Protein AF-A0A8D8LHG4-F1 (afdb_monomer_lite)

Sequence (244 aa):
MQIIYFKYLKNIRTFQVINVITFFLLFWLIYIVIIFNQTVRAFFHKTNENGAEQVIINEIEKEISTSLNQDLRTSTKDFANKHQLILNHIEEFWFYIQSEQNKLKADKSGNNALEQTDEYNKADTLNKVLDMTSQFKRSLMTNMAELRTLEGGQNIVANQNAHLKDLIRARLQYIQNPADCATARKVSCMIDWPCGFGCQLHHVTYCLIIAYATNRTLVLDSSNWNYNSGGWEDLFEPLSRTCR

Radius of gyration: 28.69 Å; chains: 1; bounding box: 66×87×64 Å

pLDDT: mean 80.7, std 15.68, range [45.44, 98.0]

Organism: NCBI:txid428564

InterPro domains:
  IPR027350 Glycosyltransferase family 23 (GT23) domain [PS51659] (183-244)
  IPR045573 Alpha-(1,6)-fucosyltransferase, N- and catalytic domain [PF19745] (58-244)

Structure (mmCIF, N/CA/C/O backbone):
data_AF-A0A8D8LHG4-F1
#
_entry.id   AF-A0A8D8LHG4-F1
#
loop_
_atom_site.group_PDB
_atom_site.id
_atom_site.type_symbol
_atom_site.label_atom_id
_atom_site.label_alt_id
_atom_site.label_comp_id
_atom_site.label_asym_id
_atom_site.label_entity_id
_atom_site.label_seq_id
_atom_site.pdbx_PDB_ins_code
_atom_site.Cartn_x
_atom_site.Cartn_y
_atom_site.Cartn_z
_atom_site.occupancy
_atom_site.B_iso_or_equiv
_atom_site.auth_seq_id
_atom_site.auth_comp_id
_atom_site.auth_asym_id
_atom_site.auth_atom_id
_atom_site.pdbx_PDB_model_num
ATOM 1 N N . MET A 1 1 ? 0.533 64.656 16.079 1.00 49.66 1 MET A N 1
ATOM 2 C CA . MET A 1 1 ? -0.706 63.847 15.975 1.00 49.66 1 MET A CA 1
ATOM 3 C C . MET A 1 1 ? -0.921 63.184 14.595 1.00 49.66 1 MET A C 1
ATOM 5 O O . MET A 1 1 ? -1.819 62.369 14.481 1.00 49.66 1 MET A O 1
ATOM 9 N N . GLN A 1 2 ? -0.101 63.439 13.557 1.00 48.62 2 GLN A N 1
ATOM 10 C CA . GLN A 1 2 ? -0.277 62.830 12.215 1.00 48.62 2 GLN A CA 1
ATOM 11 C C . GLN A 1 2 ? 0.451 61.482 11.993 1.00 48.62 2 GLN A C 1
ATOM 13 O O . GLN A 1 2 ? 0.031 60.684 11.160 1.00 48.62 2 GLN A O 1
ATOM 18 N N . ILE A 1 3 ? 1.503 61.173 12.761 1.00 52.00 3 ILE A N 1
ATOM 19 C CA . ILE A 1 3 ? 2.344 59.974 12.540 1.00 52.00 3 ILE A CA 1
ATOM 20 C C . ILE A 1 3 ? 1.647 58.671 12.991 1.00 52.00 3 ILE A C 1
ATOM 22 O O . ILE A 1 3 ? 1.844 57.613 12.394 1.00 52.00 3 ILE A O 1
ATOM 26 N N . ILE A 1 4 ? 0.775 58.741 14.002 1.00 53.62 4 ILE A N 1
ATOM 27 C CA . ILE A 1 4 ? 0.045 57.572 14.528 1.00 53.62 4 ILE A CA 1
ATOM 28 C C . ILE A 1 4 ? -1.034 57.106 13.533 1.00 53.62 4 ILE A C 1
ATOM 30 O O . ILE A 1 4 ? -1.211 55.905 13.329 1.00 53.62 4 ILE A O 1
ATOM 34 N N . TYR A 1 5 ? -1.683 58.042 12.833 1.00 49.09 5 TYR A N 1
ATOM 35 C CA . TYR A 1 5 ? -2.738 57.747 11.858 1.00 49.09 5 TYR A CA 1
ATOM 36 C C . TYR A 1 5 ? -2.207 56.990 10.627 1.00 49.09 5 TYR A C 1
ATOM 38 O O . TYR A 1 5 ? -2.834 56.047 10.145 1.00 49.09 5 TYR A O 1
ATOM 46 N N . PHE A 1 6 ? -1.001 57.335 10.159 1.00 49.62 6 PHE A N 1
ATOM 47 C CA . PHE A 1 6 ? -0.380 56.696 8.992 1.00 49.62 6 PHE A CA 1
ATOM 48 C C . PHE A 1 6 ? 0.033 55.238 9.256 1.00 49.62 6 PHE A C 1
ATOM 50 O O . PHE A 1 6 ? -0.084 54.382 8.377 1.00 49.62 6 PHE A O 1
ATOM 57 N N . LYS A 1 7 ? 0.471 54.927 10.485 1.00 50.88 7 LYS A N 1
ATOM 58 C CA . LYS A 1 7 ? 0.833 53.560 10.898 1.00 50.88 7 LYS A CA 1
ATOM 59 C C . LYS A 1 7 ? -0.407 52.666 11.043 1.00 50.88 7 LYS A C 1
ATOM 61 O O . LYS A 1 7 ? -0.353 51.495 10.679 1.00 50.88 7 LYS A O 1
ATOM 66 N N . TYR A 1 8 ? -1.528 53.235 11.493 1.00 48.22 8 TYR A N 1
ATOM 67 C CA . TYR A 1 8 ? -2.807 52.533 11.638 1.00 48.22 8 TYR A CA 1
ATOM 68 C C . TYR A 1 8 ? -3.453 52.211 10.275 1.00 48.22 8 TYR A C 1
ATOM 70 O O . TYR A 1 8 ? -3.851 51.075 10.027 1.00 48.22 8 TYR A O 1
ATOM 78 N N . LEU A 1 9 ? -3.451 53.166 9.335 1.00 51.84 9 LEU A N 1
ATOM 79 C CA . LEU A 1 9 ? -3.984 52.975 7.976 1.00 51.84 9 LEU A CA 1
ATOM 80 C C . LEU A 1 9 ? -3.192 51.949 7.147 1.00 51.84 9 LEU A C 1
ATOM 82 O O . LEU A 1 9 ? -3.784 51.181 6.385 1.00 51.84 9 LEU A O 1
ATOM 86 N N . LYS A 1 10 ? -1.861 51.893 7.306 1.00 53.19 10 LYS A N 1
ATOM 87 C CA . LYS A 1 10 ? -1.017 50.895 6.623 1.00 53.19 10 LYS A CA 1
ATOM 88 C C . LYS A 1 10 ? -1.316 49.474 7.116 1.00 53.19 10 LYS A C 1
ATOM 90 O O . LYS A 1 10 ? -1.359 48.562 6.299 1.00 53.19 10 LYS A O 1
ATOM 95 N N . ASN A 1 11 ? -1.600 49.323 8.413 1.00 50.84 11 ASN A N 1
ATOM 96 C CA . ASN A 1 11 ? -1.920 48.042 9.045 1.00 50.84 11 ASN A CA 1
ATOM 97 C C . ASN A 1 11 ? -3.309 47.510 8.636 1.00 50.84 11 ASN A C 1
ATOM 99 O O . ASN A 1 11 ? -3.478 46.311 8.423 1.00 50.84 11 ASN A O 1
ATOM 103 N N . ILE A 1 12 ? -4.285 48.407 8.446 1.00 56.38 12 ILE A N 1
ATOM 104 C CA . ILE A 1 12 ? -5.630 48.069 7.945 1.00 56.38 12 ILE A CA 1
ATOM 105 C C . ILE A 1 12 ? -5.571 47.578 6.490 1.00 56.38 12 ILE A C 1
ATOM 107 O O . ILE A 1 12 ? -6.202 46.575 6.155 1.00 56.38 12 ILE A O 1
ATOM 111 N N . ARG A 1 13 ? -4.766 48.221 5.629 1.00 56.16 13 ARG A N 1
ATOM 112 C CA . ARG A 1 13 ? -4.573 47.776 4.236 1.00 56.16 13 ARG A CA 1
ATOM 113 C C . ARG A 1 13 ? -3.890 46.410 4.141 1.00 56.16 13 ARG A C 1
ATOM 115 O O . ARG A 1 13 ? -4.333 45.582 3.353 1.00 56.16 13 ARG A O 1
ATOM 122 N N . THR A 1 14 ? -2.860 46.136 4.943 1.00 59.41 14 THR A N 1
ATOM 123 C CA . THR A 1 14 ? -2.226 44.803 4.971 1.00 59.41 14 THR A CA 1
ATOM 124 C C . THR A 1 14 ? -3.161 43.724 5.512 1.00 59.41 14 THR A C 1
ATOM 126 O O . THR A 1 14 ? -3.194 42.631 4.958 1.00 59.41 14 THR A O 1
ATOM 129 N N . PHE A 1 15 ? -3.975 44.029 6.528 1.00 57.56 15 PHE A N 1
ATOM 130 C CA . PHE A 1 15 ? -4.953 43.082 7.074 1.00 57.56 15 PHE A CA 1
ATOM 131 C C . PHE A 1 15 ? -6.063 42.734 6.067 1.00 57.56 15 PHE A C 1
ATOM 133 O O . PHE A 1 15 ? -6.434 41.570 5.930 1.00 57.56 15 PHE A O 1
ATOM 140 N N . GLN A 1 16 ? -6.554 43.715 5.302 1.00 61.22 16 GLN A N 1
ATOM 141 C CA . GLN A 1 16 ? -7.532 43.464 4.237 1.00 61.22 16 GLN A CA 1
ATOM 142 C C . GLN A 1 16 ? -6.948 42.638 3.083 1.00 61.22 16 GLN A C 1
ATOM 144 O O . GLN A 1 16 ? -7.608 41.720 2.609 1.00 61.22 16 GLN A O 1
ATOM 149 N N . VAL A 1 17 ? -5.705 42.900 2.666 1.00 67.25 17 VAL A N 1
ATOM 150 C CA . VAL A 1 17 ? -5.054 42.136 1.586 1.00 67.25 17 VAL A CA 1
ATOM 151 C C . VAL A 1 17 ? -4.787 40.684 1.997 1.00 67.25 17 VAL A C 1
ATOM 153 O O . VAL A 1 17 ? -5.047 39.778 1.208 1.00 67.25 17 VAL A O 1
ATOM 156 N N . ILE A 1 18 ? -4.342 40.438 3.235 1.00 68.56 18 ILE A N 1
ATOM 157 C CA . ILE A 1 18 ? -4.121 39.074 3.745 1.00 68.56 18 ILE A CA 1
ATOM 158 C C . ILE A 1 18 ? -5.439 38.292 3.783 1.00 68.56 18 ILE A C 1
ATOM 160 O O . ILE A 1 18 ? -5.471 37.159 3.314 1.00 68.56 18 ILE A O 1
ATOM 164 N N . ASN A 1 19 ? -6.528 38.902 4.262 1.00 70.31 19 ASN A N 1
ATOM 165 C CA . ASN A 1 19 ? -7.840 38.249 4.307 1.00 70.31 19 ASN A CA 1
ATOM 166 C C . ASN A 1 19 ? -8.402 37.932 2.917 1.00 70.31 19 ASN A C 1
ATOM 168 O O . ASN A 1 19 ? -9.059 36.914 2.744 1.00 70.31 19 ASN A O 1
ATOM 172 N N . VAL A 1 20 ? -8.133 38.770 1.914 1.00 78.06 20 VAL A N 1
ATOM 173 C CA . VAL A 1 20 ? -8.538 38.485 0.531 1.00 78.06 20 VAL A CA 1
ATOM 174 C C . VAL A 1 20 ? -7.736 37.306 -0.025 1.00 78.06 20 VAL A C 1
ATOM 176 O O . VAL A 1 20 ? -8.322 36.381 -0.580 1.00 78.06 20 VAL A O 1
ATOM 179 N N . ILE A 1 21 ? -6.416 37.278 0.181 1.00 79.88 21 ILE A N 1
ATOM 180 C CA . ILE A 1 21 ? -5.554 36.185 -0.298 1.00 79.88 21 ILE A CA 1
ATOM 181 C C . ILE A 1 21 ? -5.918 34.853 0.368 1.00 79.88 21 ILE A C 1
ATOM 183 O O . ILE A 1 21 ? -6.023 33.841 -0.323 1.00 79.88 21 ILE A O 1
ATOM 187 N N . THR A 1 22 ? -6.157 34.829 1.682 1.00 79.44 22 THR A N 1
ATOM 188 C CA . THR A 1 22 ? -6.566 33.598 2.378 1.00 79.44 22 THR A CA 1
ATOM 189 C C . THR A 1 22 ? -7.921 33.099 1.889 1.00 79.44 22 THR A C 1
ATOM 191 O O . THR A 1 22 ? -8.084 31.898 1.689 1.00 79.44 22 THR A O 1
ATOM 194 N N . PHE A 1 23 ? -8.867 33.999 1.612 1.00 83.25 23 PHE A N 1
ATOM 195 C CA . PHE A 1 23 ? -10.166 33.634 1.051 1.00 83.25 23 PHE A CA 1
ATOM 196 C C . PHE A 1 23 ? -10.037 33.044 -0.359 1.00 83.25 23 PHE A C 1
ATOM 198 O O . PHE A 1 23 ? -10.633 32.006 -0.641 1.00 83.25 23 PHE A O 1
ATOM 205 N N . PHE A 1 24 ? -9.204 33.641 -1.219 1.00 83.31 24 PHE A N 1
ATOM 206 C CA . PHE A 1 24 ? -8.920 33.110 -2.556 1.00 83.31 24 PHE A CA 1
ATOM 207 C C . PHE A 1 24 ? -8.227 31.745 -2.506 1.00 83.31 24 PHE A C 1
ATOM 209 O O . PHE A 1 24 ? -8.607 30.853 -3.257 1.00 83.31 24 PHE A O 1
ATOM 216 N N . LEU A 1 25 ? -7.262 31.546 -1.602 1.00 85.69 25 LEU A N 1
ATOM 217 C CA . LEU A 1 25 ? -6.585 30.258 -1.436 1.00 85.69 25 LEU A CA 1
ATOM 218 C C . LEU A 1 25 ? -7.533 29.173 -0.912 1.00 85.69 25 LEU A C 1
ATOM 220 O O . LEU A 1 25 ? -7.500 28.052 -1.410 1.00 85.69 25 LEU A O 1
ATOM 224 N N . LEU A 1 26 ? -8.417 29.496 0.036 1.00 87.69 26 LEU A N 1
ATOM 225 C CA . LEU A 1 26 ? -9.432 28.558 0.522 1.00 87.69 26 LEU A CA 1
ATOM 226 C C . LEU A 1 26 ? -10.441 28.199 -0.572 1.00 87.69 26 LEU A C 1
ATOM 228 O O . LEU A 1 26 ? -10.739 27.023 -0.757 1.00 87.69 26 LEU A O 1
ATOM 232 N N . PHE A 1 27 ? -10.919 29.180 -1.340 1.00 85.56 27 PHE A N 1
ATOM 233 C CA . PHE A 1 27 ? -11.800 28.925 -2.482 1.00 85.56 27 PHE A CA 1
ATOM 234 C C . PHE A 1 27 ? -11.120 28.084 -3.560 1.00 85.56 27 PHE A C 1
ATOM 236 O O . PHE A 1 27 ? -11.743 27.181 -4.113 1.00 85.56 27 PHE A O 1
ATOM 243 N N . TRP A 1 28 ? -9.841 28.336 -3.832 1.00 85.44 28 TRP A N 1
ATOM 244 C CA . TRP A 1 28 ? -9.064 27.571 -4.801 1.00 85.44 28 TRP A CA 1
ATOM 245 C C . TRP A 1 28 ? -8.828 26.129 -4.334 1.00 85.44 28 TRP A C 1
ATOM 247 O O . TRP A 1 28 ? -9.005 25.198 -5.115 1.00 85.44 28 TRP A O 1
ATOM 257 N N . LEU A 1 29 ? -8.539 25.918 -3.046 1.00 86.19 29 LEU A N 1
ATOM 258 C CA . LEU A 1 29 ? -8.437 24.581 -2.453 1.00 86.19 29 LEU A CA 1
ATOM 259 C C . LEU A 1 29 ? -9.775 23.834 -2.493 1.00 86.19 29 LEU A C 1
ATOM 261 O O . LEU A 1 29 ? -9.810 22.671 -2.883 1.00 86.19 29 LEU A O 1
ATOM 265 N N . ILE A 1 30 ? -10.883 24.498 -2.152 1.00 88.25 30 ILE A N 1
ATOM 266 C CA . ILE A 1 30 ? -12.229 23.913 -2.245 1.00 88.25 30 ILE A CA 1
ATOM 267 C C . ILE A 1 30 ? -12.552 23.553 -3.700 1.00 88.25 30 ILE A C 1
ATOM 269 O O . ILE A 1 30 ? -13.040 22.457 -3.965 1.00 88.25 30 ILE A O 1
ATOM 273 N N . TYR A 1 31 ? -12.237 24.434 -4.650 1.00 87.50 31 TYR A N 1
ATOM 274 C CA . TYR A 1 31 ? -12.438 24.187 -6.075 1.00 87.50 31 TYR A CA 1
ATOM 275 C C . TYR A 1 31 ? -11.625 22.982 -6.567 1.00 87.50 31 TYR A C 1
ATOM 277 O O . TYR A 1 31 ? -12.181 22.111 -7.233 1.00 87.50 31 TYR A O 1
ATOM 285 N N . ILE A 1 32 ? -10.351 22.864 -6.174 1.00 88.00 32 ILE A N 1
ATOM 286 C CA . ILE A 1 32 ? -9.516 21.693 -6.484 1.00 88.00 32 ILE A CA 1
ATOM 287 C C . ILE A 1 32 ? -10.107 20.420 -5.889 1.00 88.00 32 ILE A C 1
ATOM 289 O O . ILE A 1 32 ? -10.191 19.415 -6.588 1.00 88.00 32 ILE A O 1
ATOM 293 N N . VAL A 1 33 ? -10.556 20.451 -4.632 1.00 85.12 33 VAL A N 1
ATOM 294 C CA . VAL A 1 33 ? -11.180 19.288 -3.985 1.00 85.12 33 VAL A CA 1
ATOM 295 C C . VAL A 1 33 ? -12.462 18.880 -4.712 1.00 85.12 33 VAL A C 1
ATOM 297 O O . VAL A 1 33 ? -12.690 17.689 -4.912 1.00 85.12 33 VAL A O 1
ATOM 300 N N . ILE A 1 34 ? -13.283 19.837 -5.152 1.00 84.31 34 ILE A N 1
ATOM 301 C CA . ILE A 1 34 ? -14.512 19.558 -5.907 1.00 84.31 34 ILE A CA 1
ATOM 302 C C . ILE A 1 34 ? -14.186 18.964 -7.278 1.00 84.31 34 ILE A C 1
ATOM 304 O O . ILE A 1 34 ? -14.748 17.927 -7.624 1.00 84.31 34 ILE A O 1
ATOM 308 N N . ILE A 1 35 ? -13.271 19.573 -8.036 1.00 80.31 35 ILE A N 1
ATOM 309 C CA . ILE A 1 35 ? -12.870 19.082 -9.361 1.00 80.31 35 ILE A CA 1
ATOM 310 C C . ILE A 1 35 ? -12.238 17.694 -9.250 1.00 80.31 35 ILE A C 1
ATOM 312 O O . ILE A 1 35 ? -12.610 16.806 -10.010 1.00 80.31 35 ILE A O 1
ATOM 316 N N . PHE A 1 36 ? -11.358 17.474 -8.271 1.00 76.12 36 PHE A N 1
ATOM 317 C CA . PHE A 1 36 ? -10.766 16.166 -7.996 1.00 76.12 36 PHE A CA 1
ATOM 318 C C . PHE A 1 36 ? -11.835 15.124 -7.636 1.00 76.12 36 PHE A C 1
ATOM 320 O O . PHE A 1 36 ? -11.827 14.018 -8.160 1.00 76.12 36 PHE A O 1
ATOM 327 N N . ASN A 1 37 ? -12.811 15.471 -6.794 1.00 71.81 37 ASN A N 1
ATOM 328 C CA . ASN A 1 37 ? -13.894 14.553 -6.431 1.00 71.81 37 ASN A CA 1
ATOM 329 C C . ASN A 1 37 ? -14.800 14.240 -7.637 1.00 71.81 37 ASN A C 1
ATOM 331 O O . ASN A 1 37 ? -15.217 13.100 -7.823 1.00 71.81 37 ASN A O 1
ATOM 335 N N . GLN A 1 38 ? -15.071 15.225 -8.497 1.00 76.38 38 GLN A N 1
ATOM 336 C CA . GLN A 1 38 ? -15.856 15.029 -9.718 1.00 76.38 38 GLN A CA 1
ATOM 337 C C . GLN A 1 38 ? -15.129 14.155 -10.746 1.00 76.38 38 GLN A C 1
ATOM 339 O O . GLN A 1 38 ? -15.748 13.248 -11.303 1.00 76.38 38 GLN A O 1
ATOM 344 N N . THR A 1 39 ? -13.831 14.369 -10.973 1.00 70.88 39 THR A N 1
ATOM 345 C CA . THR A 1 39 ? -13.041 13.538 -11.896 1.00 70.88 39 THR A CA 1
ATOM 346 C C . THR A 1 39 ? -12.879 12.116 -11.374 1.00 70.88 39 THR A C 1
ATOM 348 O O . THR A 1 39 ? -13.042 11.169 -12.142 1.00 70.88 39 THR A O 1
ATOM 351 N N . VAL A 1 40 ? -12.665 11.944 -10.068 1.00 67.00 40 VAL A N 1
ATOM 352 C CA . VAL A 1 40 ? -12.618 10.629 -9.415 1.00 67.00 40 VAL A CA 1
ATOM 353 C C . VAL A 1 40 ? -13.966 9.904 -9.523 1.00 67.00 40 VAL A C 1
ATOM 355 O O . VAL A 1 40 ? -13.997 8.737 -9.904 1.00 67.00 40 VAL A O 1
ATOM 358 N N . ARG A 1 41 ? -15.099 10.579 -9.279 1.00 70.44 41 ARG A N 1
ATOM 359 C CA . ARG A 1 41 ? -16.439 9.982 -9.461 1.00 70.44 41 ARG A CA 1
ATOM 360 C C . ARG A 1 41 ? -16.719 9.592 -10.909 1.00 70.44 41 ARG A C 1
ATOM 362 O O . ARG A 1 41 ? -17.254 8.514 -11.144 1.00 70.44 41 ARG A O 1
ATOM 369 N N . ALA A 1 42 ? -16.363 10.442 -11.871 1.00 67.94 42 ALA A N 1
ATOM 370 C CA . ALA A 1 42 ? -16.533 10.137 -13.290 1.00 67.94 42 ALA A CA 1
ATOM 371 C C . ALA A 1 42 ? -15.668 8.940 -13.724 1.00 67.94 42 ALA A C 1
ATOM 373 O O . ALA A 1 42 ? -16.110 8.117 -14.523 1.00 67.94 42 ALA A O 1
ATOM 374 N N . PHE A 1 43 ? -14.465 8.808 -13.157 1.00 62.47 43 PHE A N 1
ATOM 375 C CA . PHE A 1 43 ? -13.604 7.644 -13.349 1.00 62.47 43 PHE A CA 1
ATOM 376 C C . PHE A 1 43 ? -14.238 6.370 -12.770 1.00 62.47 43 PHE A C 1
ATOM 378 O O . PHE A 1 43 ? -14.385 5.399 -13.507 1.00 62.47 43 PHE A O 1
ATOM 385 N N . PHE A 1 44 ? -14.710 6.402 -11.517 1.00 54.44 44 PHE A N 1
ATOM 386 C CA . PHE A 1 44 ? -15.386 5.260 -10.882 1.00 54.44 44 PHE A CA 1
ATOM 387 C C . PHE A 1 44 ? -16.705 4.864 -11.564 1.00 54.44 44 PHE A C 1
ATOM 389 O O . PHE A 1 44 ? -17.084 3.697 -11.554 1.00 54.44 44 PHE A O 1
ATOM 396 N N . HIS A 1 45 ? -17.417 5.811 -12.179 1.00 57.72 45 HIS A N 1
ATOM 397 C CA . HIS A 1 45 ? -18.609 5.494 -12.967 1.00 57.72 45 HIS A CA 1
ATOM 398 C C . HIS A 1 45 ? -18.249 4.771 -14.273 1.00 57.72 45 HIS A C 1
ATOM 400 O O . HIS A 1 45 ? -18.968 3.878 -14.706 1.00 57.72 45 H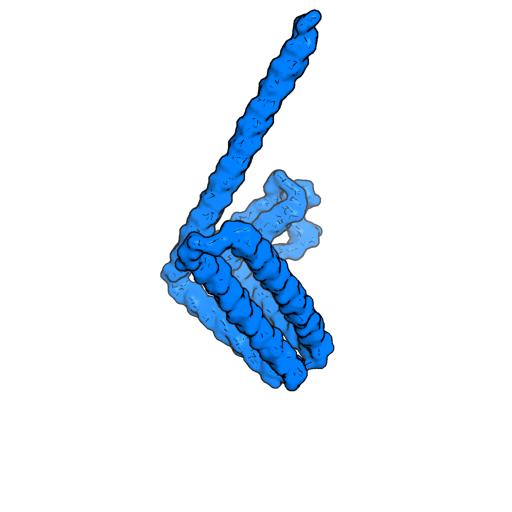IS A O 1
ATOM 406 N N . LYS A 1 46 ? -17.121 5.135 -14.897 1.00 55.06 46 LYS A N 1
ATOM 407 C CA . LYS A 1 46 ? -16.669 4.549 -16.166 1.00 55.06 46 LYS A CA 1
ATOM 408 C C . LYS A 1 46 ? -16.001 3.179 -16.004 1.00 55.06 46 LYS A C 1
ATOM 410 O O . LYS A 1 46 ? -16.031 2.382 -16.938 1.00 55.06 46 LYS A O 1
ATOM 415 N N . THR A 1 47 ? -15.414 2.890 -14.845 1.00 51.31 47 THR A N 1
ATOM 416 C CA . THR A 1 47 ? -14.916 1.546 -14.502 1.00 51.31 47 THR A CA 1
ATOM 417 C C . THR A 1 47 ? -16.068 0.556 -14.296 1.00 51.31 47 THR A C 1
ATOM 419 O O . THR A 1 47 ? -16.009 -0.572 -14.778 1.00 51.31 47 THR A O 1
ATOM 422 N N . ASN A 1 48 ? -17.187 1.010 -13.720 1.00 49.59 48 ASN A N 1
ATOM 423 C CA . ASN A 1 48 ? -18.361 0.173 -13.441 1.00 49.59 48 ASN A CA 1
ATOM 424 C C . ASN A 1 48 ? -19.114 -0.332 -14.698 1.00 49.59 48 ASN A C 1
ATOM 426 O O . ASN A 1 48 ? -19.910 -1.262 -14.609 1.00 49.59 48 ASN A O 1
ATOM 430 N N . GLU A 1 49 ? -18.874 0.254 -15.878 1.00 51.66 49 GLU A N 1
ATOM 431 C CA . GLU A 1 49 ? -19.513 -0.153 -17.145 1.00 51.66 49 GLU A CA 1
ATOM 432 C C . GLU A 1 49 ? -18.784 -1.307 -17.861 1.00 51.66 49 GLU A C 1
ATOM 434 O O . GLU A 1 49 ? -19.352 -1.951 -18.746 1.00 51.66 49 GLU A O 1
ATOM 439 N N . ASN A 1 50 ? -17.546 -1.628 -17.473 1.00 53.53 50 ASN A N 1
ATOM 440 C CA . ASN A 1 50 ? -16.780 -2.708 -18.089 1.00 53.53 50 ASN A CA 1
ATOM 441 C C . ASN A 1 50 ? -16.936 -3.990 -17.261 1.00 53.53 50 ASN A C 1
ATOM 443 O O . ASN A 1 50 ? -16.169 -4.235 -16.335 1.00 53.53 50 ASN A O 1
ATOM 447 N N . GLY A 1 51 ? -17.892 -4.853 -17.618 1.00 52.03 51 GLY A N 1
ATOM 448 C CA . GLY A 1 51 ? -18.196 -6.106 -16.901 1.00 52.03 51 GLY A CA 1
ATOM 449 C C . GLY A 1 51 ? -17.019 -7.074 -16.653 1.00 52.03 51 GLY A C 1
ATOM 450 O O . GLY A 1 51 ? -17.156 -7.993 -15.854 1.00 52.03 51 GLY A O 1
ATOM 451 N N . ALA A 1 52 ? -15.851 -6.864 -17.270 1.00 53.91 52 ALA A N 1
ATOM 452 C CA . ALA A 1 52 ? -14.613 -7.588 -16.961 1.00 53.91 52 ALA A CA 1
ATOM 453 C C . ALA A 1 52 ? -14.006 -7.219 -15.588 1.00 53.91 52 ALA A C 1
ATOM 455 O O . ALA A 1 52 ? -13.330 -8.040 -14.975 1.00 53.91 52 ALA A O 1
ATOM 456 N N . GLU A 1 53 ? -14.254 -6.007 -15.086 1.00 52.22 53 GLU A N 1
ATOM 457 C CA . GLU A 1 53 ? -13.729 -5.521 -13.803 1.00 52.22 53 GLU A CA 1
ATOM 458 C C . GLU A 1 53 ? -14.516 -6.091 -12.615 1.00 52.22 53 GLU A C 1
ATOM 460 O O . GLU A 1 53 ? -13.921 -6.526 -11.631 1.00 52.22 53 GLU A O 1
ATOM 465 N N . GLN A 1 54 ? -15.840 -6.218 -12.754 1.00 54.84 54 GLN A N 1
ATOM 466 C CA . GLN A 1 54 ? -16.691 -6.858 -11.748 1.00 54.84 54 GLN A CA 1
ATOM 467 C C . GLN A 1 54 ? -16.332 -8.338 -11.552 1.00 54.84 54 GLN A C 1
ATOM 469 O O . GLN A 1 54 ? -16.365 -8.837 -10.432 1.00 54.84 54 GLN A O 1
ATOM 474 N N . VAL A 1 55 ? -15.941 -9.040 -12.622 1.00 59.44 55 VAL A N 1
ATOM 475 C CA . VAL A 1 55 ? -15.465 -10.430 -12.535 1.00 59.44 55 VAL A CA 1
ATOM 476 C C . VAL A 1 55 ? -14.184 -10.511 -11.704 1.00 59.44 55 VAL A C 1
ATOM 478 O O . VAL A 1 55 ? -14.107 -11.338 -10.804 1.00 59.44 55 VAL A O 1
ATOM 481 N N . ILE A 1 56 ? -13.220 -9.613 -11.933 1.00 60.47 56 ILE A N 1
ATOM 482 C CA . ILE A 1 56 ? -11.963 -9.573 -11.170 1.00 60.47 56 ILE A CA 1
ATOM 483 C C . ILE A 1 56 ? -12.219 -9.220 -9.697 1.00 60.47 56 ILE A C 1
ATOM 485 O O . ILE A 1 56 ? -11.633 -9.846 -8.817 1.00 60.47 56 ILE A O 1
ATOM 489 N N . ILE A 1 57 ? -13.098 -8.255 -9.410 1.00 52.91 57 ILE A N 1
ATOM 490 C CA . ILE A 1 57 ? -13.474 -7.880 -8.035 1.00 52.91 57 ILE A CA 1
ATOM 491 C C . ILE A 1 57 ? -14.147 -9.053 -7.316 1.00 52.91 57 ILE A C 1
ATOM 493 O O . ILE A 1 57 ? -13.764 -9.377 -6.195 1.00 52.91 57 ILE A O 1
ATOM 497 N N . ASN A 1 58 ? -15.077 -9.745 -7.974 1.00 65.00 58 ASN A N 1
ATOM 498 C CA . ASN A 1 58 ? -15.751 -10.907 -7.397 1.00 65.00 58 ASN A CA 1
ATOM 499 C C . ASN A 1 58 ? -14.774 -12.077 -7.164 1.00 65.00 58 ASN A C 1
ATOM 501 O O . ASN A 1 58 ? -14.881 -12.781 -6.161 1.00 65.00 58 ASN A O 1
ATOM 505 N N . GLU A 1 59 ? -13.799 -12.280 -8.058 1.00 69.69 59 GLU A N 1
ATOM 506 C CA . GLU A 1 59 ? -12.728 -13.272 -7.880 1.00 69.69 59 GLU A CA 1
ATOM 507 C C . GLU A 1 59 ? -11.839 -12.910 -6.674 1.00 69.69 59 GLU A C 1
ATOM 509 O O . GLU A 1 59 ? -11.508 -13.773 -5.865 1.00 69.69 59 GLU A O 1
ATOM 514 N N . ILE A 1 60 ? -11.525 -11.620 -6.492 1.00 66.06 60 ILE A N 1
ATOM 515 C CA . ILE A 1 60 ? -10.761 -11.103 -5.345 1.00 66.06 60 ILE A CA 1
ATOM 516 C C . ILE A 1 60 ? -11.524 -11.305 -4.036 1.00 66.06 60 ILE A C 1
ATOM 518 O O . ILE A 1 60 ? -10.954 -11.795 -3.064 1.00 66.06 60 ILE A O 1
ATOM 522 N N . GLU A 1 61 ? -12.805 -10.944 -3.989 1.00 68.75 61 GLU A N 1
ATOM 523 C CA . GLU A 1 61 ? -13.637 -11.144 -2.799 1.00 68.75 61 GLU A CA 1
ATOM 524 C C . GLU A 1 61 ? -13.733 -12.628 -2.438 1.00 68.75 61 GLU A C 1
ATOM 526 O O . GLU A 1 61 ? -13.678 -13.001 -1.262 1.00 68.75 61 GLU A O 1
ATOM 531 N N . LYS A 1 62 ? -13.799 -13.498 -3.448 1.00 75.31 62 LYS A N 1
ATOM 532 C CA . LYS A 1 62 ? -13.790 -14.948 -3.271 1.00 75.31 62 LYS A CA 1
ATOM 533 C C . LYS A 1 62 ? -12.444 -15.466 -2.753 1.00 75.31 62 LYS A C 1
ATOM 535 O O . LYS A 1 62 ? -12.433 -16.293 -1.843 1.00 75.31 62 LYS A O 1
ATOM 540 N N . GLU A 1 63 ? -11.316 -14.983 -3.269 1.00 71.62 63 GLU A N 1
ATOM 541 C CA . GLU A 1 63 ? -9.978 -15.355 -2.781 1.00 71.62 63 GLU A CA 1
ATOM 542 C C . GLU A 1 63 ? -9.750 -14.888 -1.336 1.00 71.62 63 GLU A C 1
ATOM 544 O O . GLU A 1 63 ? -9.322 -15.679 -0.495 1.00 71.62 63 GLU A O 1
ATOM 549 N N . ILE A 1 64 ? -10.111 -13.640 -1.021 1.00 69.25 64 ILE A N 1
ATOM 550 C CA . ILE A 1 64 ? -9.979 -13.058 0.324 1.00 69.25 64 ILE A CA 1
ATOM 551 C C . ILE A 1 64 ? -10.875 -13.792 1.326 1.00 69.25 64 ILE A C 1
ATOM 553 O O . ILE A 1 64 ? -10.437 -14.138 2.423 1.00 69.25 64 ILE A O 1
ATOM 557 N N . SER A 1 65 ? -12.130 -14.062 0.962 1.00 67.31 65 SER A N 1
ATOM 558 C CA . SER A 1 65 ? -13.044 -14.809 1.832 1.00 67.31 65 SER A CA 1
ATOM 559 C C . SER A 1 65 ? -12.587 -16.255 2.036 1.00 67.31 65 SER A C 1
ATOM 561 O O . SER A 1 65 ? -12.733 -16.798 3.131 1.00 67.31 65 SER A O 1
ATOM 563 N N . THR A 1 66 ? -11.979 -16.879 1.025 1.00 73.56 66 THR A N 1
ATOM 564 C CA . THR A 1 66 ? -11.426 -18.235 1.142 1.00 73.56 66 THR A CA 1
ATOM 565 C C . THR A 1 66 ? -10.209 -18.263 2.070 1.00 73.56 66 THR A C 1
ATOM 567 O O . THR A 1 66 ? -10.161 -19.117 2.959 1.00 73.56 66 THR A O 1
ATOM 570 N N . SER A 1 67 ? -9.274 -17.313 1.939 1.00 67.19 67 SER A N 1
ATOM 571 C CA . SER A 1 67 ? -8.098 -17.241 2.819 1.00 67.19 67 SER A CA 1
ATOM 572 C C . SER A 1 67 ? -8.491 -16.947 4.268 1.00 67.19 67 SER A C 1
ATOM 574 O O . SER A 1 67 ? -8.031 -17.627 5.181 1.00 67.19 67 SER A O 1
ATOM 576 N N . LEU A 1 68 ? -9.422 -16.011 4.485 1.00 66.00 68 LEU A N 1
ATOM 577 C CA . LEU A 1 68 ? -9.906 -15.657 5.821 1.00 66.00 68 LEU A CA 1
ATOM 578 C C . LEU A 1 68 ? -10.577 -16.849 6.525 1.00 66.00 68 LEU A C 1
ATOM 580 O O . LEU A 1 68 ? -10.347 -17.096 7.710 1.00 66.00 68 LEU A O 1
ATOM 584 N N . ASN A 1 69 ? -11.376 -17.624 5.786 1.00 65.56 69 ASN A N 1
ATOM 585 C CA . ASN A 1 69 ? -12.011 -18.837 6.302 1.00 65.56 69 ASN A CA 1
ATOM 586 C C . ASN A 1 69 ? -10.996 -19.939 6.633 1.00 65.56 69 ASN A C 1
ATOM 588 O O . ASN A 1 69 ? -11.199 -20.697 7.582 1.00 65.56 69 ASN A O 1
ATOM 592 N N . GLN A 1 70 ? -9.916 -20.049 5.862 1.00 69.38 70 GLN A N 1
ATOM 593 C CA . GLN A 1 70 ? -8.840 -20.994 6.138 1.00 69.38 70 GLN A CA 1
ATOM 594 C C . GLN A 1 70 ? -8.072 -20.609 7.409 1.00 69.38 70 GLN A C 1
ATOM 596 O O . GLN A 1 70 ? -7.864 -21.466 8.268 1.00 69.38 70 GLN A O 1
ATOM 601 N N . ASP A 1 71 ? -7.751 -19.327 7.581 1.00 65.38 71 ASP A N 1
ATOM 602 C CA . ASP A 1 71 ? -7.042 -18.824 8.759 1.00 65.38 71 ASP A CA 1
ATOM 603 C C . ASP A 1 71 ? -7.844 -19.045 10.049 1.00 65.38 71 ASP A C 1
ATOM 605 O O . ASP A 1 71 ? -7.302 -19.537 11.042 1.00 65.38 71 ASP A O 1
ATOM 609 N N . LEU A 1 72 ? -9.158 -18.784 10.013 1.00 63.94 72 LEU A N 1
ATOM 610 C CA . LEU A 1 72 ? -10.079 -19.062 11.122 1.00 63.94 72 LEU A CA 1
ATOM 611 C C . LEU A 1 72 ? -10.123 -20.553 11.484 1.00 63.94 72 LEU A C 1
ATOM 613 O O . LEU A 1 72 ? -10.136 -20.891 12.667 1.00 63.94 72 LEU A O 1
ATOM 617 N N . ARG A 1 73 ? -10.091 -21.453 10.492 1.00 64.00 73 ARG A N 1
ATOM 618 C CA . ARG A 1 73 ? -10.065 -22.913 10.718 1.00 64.00 73 ARG A CA 1
ATOM 619 C C . ARG A 1 73 ? -8.750 -23.404 11.321 1.00 64.00 73 ARG A C 1
ATOM 621 O O . ARG A 1 73 ? -8.758 -24.400 12.035 1.00 64.00 73 ARG A O 1
ATOM 628 N N . THR A 1 74 ? -7.639 -22.731 11.028 1.00 64.62 74 THR A N 1
ATOM 629 C CA . THR A 1 74 ? -6.315 -23.053 11.588 1.00 64.62 74 THR A CA 1
ATOM 630 C C . THR A 1 74 ? -6.020 -22.340 12.906 1.00 64.62 74 THR A C 1
ATOM 632 O O . THR A 1 74 ? -5.004 -22.618 13.541 1.00 64.62 74 THR A O 1
ATOM 635 N N . SER A 1 75 ? -6.887 -21.411 13.314 1.00 70.88 75 SER A N 1
ATOM 636 C CA . SER A 1 75 ? -6.707 -20.633 14.532 1.00 70.88 75 SER A CA 1
ATOM 637 C C . SER A 1 75 ? -7.029 -21.443 15.788 1.00 70.88 75 SER A C 1
ATOM 639 O O . SER A 1 75 ? -7.836 -22.375 15.774 1.00 70.88 75 SER A O 1
ATOM 641 N N . THR A 1 76 ? -6.384 -21.091 16.899 1.00 80.44 76 THR A N 1
ATOM 642 C CA . THR A 1 76 ? -6.671 -21.709 18.195 1.00 80.44 76 THR A CA 1
ATOM 643 C C . THR A 1 76 ? -8.088 -21.361 18.651 1.00 80.44 76 THR A C 1
ATOM 645 O O . THR A 1 76 ? -8.633 -20.306 18.315 1.00 80.44 76 THR A O 1
ATOM 648 N N . LYS A 1 77 ? -8.694 -22.233 19.465 1.00 83.88 77 LYS A N 1
ATOM 649 C CA . LYS A 1 77 ? -10.022 -21.990 20.051 1.00 83.88 77 LYS A CA 1
ATOM 650 C C . LYS A 1 77 ? -10.082 -20.638 20.773 1.00 83.88 77 LYS A C 1
ATOM 652 O O . LYS A 1 77 ? -11.078 -19.930 20.657 1.00 83.88 77 LYS A O 1
ATOM 657 N N . ASP A 1 78 ? -9.012 -20.262 21.468 1.00 84.81 78 ASP A N 1
ATOM 658 C CA . ASP A 1 78 ? -8.938 -18.995 22.195 1.00 84.81 78 ASP A CA 1
ATOM 659 C C . ASP A 1 78 ? -8.885 -17.792 21.252 1.00 84.81 78 ASP A C 1
ATOM 661 O O . ASP A 1 78 ? -9.576 -16.802 21.497 1.00 84.81 78 ASP A O 1
ATOM 665 N N . PHE A 1 79 ? -8.141 -17.888 20.142 1.00 84.81 79 PHE A N 1
ATOM 666 C CA . PHE A 1 79 ? -8.134 -16.857 19.104 1.00 84.81 79 PHE A CA 1
ATOM 667 C C . PHE A 1 79 ? -9.527 -16.675 18.493 1.00 84.81 79 PHE A C 1
ATOM 669 O O . PHE A 1 79 ? -10.034 -15.554 18.454 1.00 84.81 79 PHE A O 1
ATOM 676 N N . ALA A 1 80 ? -10.176 -17.768 18.080 1.00 81.62 80 ALA A N 1
ATOM 677 C CA . ALA A 1 80 ? -11.517 -17.726 17.501 1.00 81.62 80 ALA A CA 1
ATOM 678 C C . ALA A 1 80 ? -12.549 -17.139 18.482 1.00 81.62 80 ALA A C 1
ATOM 680 O O . ALA A 1 80 ? -13.334 -16.265 18.112 1.00 81.62 80 ALA A O 1
ATOM 681 N N . ASN A 1 81 ? -12.500 -17.550 19.754 1.00 87.69 81 ASN A N 1
ATOM 682 C CA . ASN A 1 81 ? -13.374 -17.023 20.802 1.00 87.69 81 ASN A CA 1
ATOM 683 C C . ASN A 1 81 ? -13.147 -15.528 21.046 1.00 87.69 81 ASN A C 1
ATOM 685 O O . ASN A 1 81 ? -14.108 -14.769 21.159 1.00 87.69 81 ASN A O 1
ATOM 689 N N . LYS A 1 82 ? -11.886 -15.083 21.124 1.00 90.06 82 LYS A N 1
ATOM 690 C CA . LYS A 1 82 ? -11.547 -13.669 21.336 1.00 90.06 82 LYS A CA 1
ATOM 691 C C . LYS A 1 82 ? -11.947 -12.815 20.132 1.00 90.06 82 LYS A C 1
ATOM 693 O O . LYS A 1 82 ? -12.463 -11.717 20.321 1.00 90.06 82 LYS A O 1
ATOM 698 N N . HIS A 1 83 ? -11.761 -13.325 18.915 1.00 86.25 83 HIS A N 1
ATOM 699 C CA . HIS A 1 83 ? -12.215 -12.672 17.691 1.00 86.25 83 HIS A CA 1
ATOM 700 C C . HIS A 1 83 ? -13.741 -12.500 17.692 1.00 86.25 83 HIS A C 1
ATOM 702 O O . HIS A 1 83 ? -14.230 -11.390 17.490 1.00 86.25 83 HIS A O 1
ATOM 708 N N . GLN A 1 84 ? -14.496 -13.556 18.017 1.00 88.75 84 GLN A N 1
ATOM 709 C CA . GLN A 1 84 ? -15.955 -13.474 18.134 1.00 88.75 84 GLN A CA 1
ATOM 710 C C . GLN A 1 84 ? -16.397 -12.514 19.248 1.00 88.75 84 GLN A C 1
ATOM 712 O O . GLN A 1 84 ? -17.331 -11.741 19.056 1.00 88.75 84 GLN A O 1
ATOM 717 N N . LEU A 1 85 ? -15.712 -12.516 20.396 1.00 91.19 85 LEU A N 1
ATOM 718 C CA . LEU A 1 85 ? -15.989 -11.589 21.495 1.00 91.19 85 LEU A CA 1
ATOM 719 C C . LEU A 1 85 ? -15.841 -10.128 21.055 1.00 91.19 85 LEU A C 1
ATOM 721 O O . LEU A 1 85 ? -16.666 -9.298 21.424 1.00 91.19 85 LEU A O 1
ATOM 725 N N . ILE A 1 86 ? -14.809 -9.814 20.266 1.00 92.56 86 ILE A N 1
ATOM 726 C CA . ILE A 1 86 ? -14.600 -8.472 19.708 1.00 92.56 86 ILE A CA 1
ATOM 727 C C . ILE A 1 86 ? -15.767 -8.072 18.805 1.00 92.56 86 ILE A C 1
ATOM 729 O O . ILE A 1 86 ? -16.285 -6.968 18.962 1.00 92.56 86 ILE A O 1
ATOM 733 N N . LEU A 1 87 ? -16.199 -8.958 17.902 1.00 91.25 87 LEU A N 1
ATOM 734 C CA . LEU A 1 87 ? -17.335 -8.690 17.015 1.00 91.25 87 LEU A CA 1
ATOM 735 C C . LEU A 1 87 ? -18.619 -8.441 17.812 1.00 91.25 87 LEU A C 1
ATOM 737 O O . LEU A 1 87 ? -19.260 -7.411 17.616 1.00 91.25 87 LEU A O 1
ATOM 741 N N . ASN A 1 88 ? -18.924 -9.307 18.781 1.00 92.06 88 ASN A N 1
ATOM 742 C CA . ASN A 1 88 ? -20.084 -9.136 19.654 1.00 92.06 88 ASN A CA 1
ATOM 743 C C . ASN A 1 88 ? -20.004 -7.813 20.436 1.00 92.06 88 ASN A C 1
ATOM 745 O O . ASN A 1 88 ? -20.982 -7.083 20.510 1.00 92.06 88 ASN A O 1
ATOM 749 N N . HIS A 1 89 ? -18.837 -7.451 20.982 1.00 92.81 89 HIS A N 1
ATOM 750 C CA . HIS A 1 89 ? -18.653 -6.167 21.667 1.00 92.81 89 HIS A CA 1
ATOM 751 C C . HIS A 1 89 ? -18.958 -4.973 20.751 1.00 92.81 89 HIS A C 1
ATOM 753 O O . HIS A 1 89 ? -19.603 -4.023 21.188 1.00 92.81 89 HIS A O 1
ATOM 759 N N . ILE A 1 90 ? -18.509 -4.998 19.493 1.00 93.50 90 ILE A N 1
ATOM 760 C CA . ILE A 1 90 ? -18.789 -3.928 18.522 1.00 93.50 90 ILE A CA 1
ATOM 761 C C . ILE A 1 90 ? -20.298 -3.806 18.271 1.00 93.50 90 ILE A C 1
ATOM 763 O O . ILE A 1 90 ? -20.814 -2.687 18.249 1.00 93.50 90 ILE A O 1
ATOM 767 N N . GLU A 1 91 ? -21.004 -4.928 18.123 1.00 94.56 91 GLU A N 1
ATOM 768 C CA . GLU A 1 91 ? -22.462 -4.947 17.954 1.00 94.56 91 GLU A CA 1
ATOM 769 C C . GLU A 1 91 ? -23.190 -4.400 19.190 1.00 94.56 91 GLU A C 1
ATOM 771 O O . GLU A 1 91 ? -24.028 -3.507 19.063 1.00 94.56 91 GLU A O 1
ATOM 776 N N . GLU A 1 92 ? -22.813 -4.844 20.391 1.00 93.31 92 GLU A N 1
ATOM 777 C CA . GLU A 1 92 ? -23.382 -4.352 21.653 1.00 93.31 92 GLU A CA 1
ATOM 778 C C . GLU A 1 92 ? -23.174 -2.843 21.829 1.00 93.31 92 GLU A C 1
ATOM 780 O O . GLU A 1 92 ? -24.081 -2.113 22.236 1.00 93.31 92 GLU A O 1
ATOM 785 N N . PHE A 1 93 ? -21.997 -2.332 21.464 1.00 93.94 93 PHE A N 1
ATOM 786 C CA . PHE A 1 93 ? -21.746 -0.894 21.481 1.00 93.94 93 PHE A CA 1
ATOM 787 C C . PHE A 1 93 ? -22.608 -0.140 20.478 1.00 93.94 93 PHE A C 1
ATOM 789 O O . PHE A 1 93 ? -23.126 0.931 20.800 1.00 93.94 93 PHE A O 1
ATOM 796 N N . TRP A 1 94 ? -22.795 -0.688 19.278 1.00 91.94 94 TRP A N 1
ATOM 797 C CA . TRP A 1 94 ? -23.687 -0.094 18.293 1.00 91.94 94 TRP A CA 1
ATOM 798 C C . TRP A 1 94 ? -25.129 -0.018 18.811 1.00 91.94 94 TRP A C 1
ATOM 800 O O . TRP A 1 94 ? -25.747 1.048 18.733 1.00 91.94 94 TRP A O 1
ATOM 810 N N . PHE A 1 95 ? -25.639 -1.094 19.419 1.00 93.62 95 PHE A N 1
ATOM 811 C CA . PHE A 1 95 ? -26.966 -1.106 20.042 1.00 93.62 95 PHE A CA 1
ATOM 812 C C . PHE A 1 95 ? -27.078 -0.110 21.198 1.00 93.62 95 PHE A C 1
ATOM 814 O O . PHE A 1 95 ? -28.073 0.616 21.288 1.00 93.62 95 PHE A O 1
ATOM 821 N N . TYR A 1 96 ? -26.047 -0.009 22.041 1.00 91.94 96 TYR A N 1
ATOM 822 C CA . TYR A 1 96 ? -25.987 0.985 23.108 1.00 91.94 96 TYR A CA 1
ATOM 823 C C . TYR A 1 96 ? -26.079 2.412 22.553 1.00 91.94 96 TYR A C 1
ATOM 825 O O . TYR A 1 96 ? -26.968 3.168 22.946 1.00 91.94 96 TYR A O 1
ATOM 833 N N . ILE A 1 97 ? -25.228 2.771 21.586 1.00 90.44 97 ILE A N 1
ATOM 834 C CA . ILE A 1 97 ? -25.241 4.102 20.965 1.00 90.44 97 ILE A CA 1
ATOM 835 C C . ILE A 1 97 ? -26.599 4.399 20.329 1.00 90.44 97 ILE A C 1
ATOM 837 O O . ILE A 1 97 ? -27.130 5.495 20.512 1.00 90.44 97 ILE A O 1
ATOM 841 N N . GLN A 1 98 ? -27.191 3.438 19.620 1.00 89.81 98 GLN A N 1
ATOM 842 C CA . GLN A 1 98 ? -28.505 3.610 19.005 1.00 89.81 98 GLN A CA 1
ATOM 843 C C . GLN A 1 98 ? -29.603 3.852 20.055 1.00 89.81 98 GLN A C 1
ATOM 845 O O . GLN A 1 98 ? -30.433 4.748 19.885 1.00 89.81 98 GLN A O 1
ATOM 850 N N . SER A 1 99 ? -29.586 3.102 21.160 1.00 89.62 99 SER A N 1
ATOM 851 C CA . SER A 1 99 ? -30.501 3.281 22.294 1.00 89.62 99 SER A CA 1
ATOM 852 C C . SER A 1 99 ? -30.365 4.673 22.922 1.00 89.62 99 SER A C 1
ATOM 854 O O . SER A 1 99 ? -31.361 5.384 23.071 1.00 89.62 99 SER A O 1
ATOM 856 N N . GLU A 1 100 ? -29.143 5.106 23.236 1.00 87.44 100 GLU A N 1
ATOM 857 C CA . GLU A 1 100 ? -28.897 6.412 23.862 1.00 87.44 100 GLU A CA 1
ATOM 858 C C . GLU A 1 100 ? -29.243 7.575 22.923 1.00 87.44 100 GLU A C 1
ATOM 860 O O . GLU A 1 100 ? -29.859 8.559 23.337 1.00 87.44 100 GLU A O 1
ATOM 865 N N . GLN A 1 101 ? -28.959 7.439 21.625 1.00 85.44 101 GLN A N 1
ATOM 866 C CA . GLN A 1 101 ? -29.409 8.400 20.617 1.00 85.44 101 GLN A CA 1
ATOM 867 C C . GLN A 1 101 ? -30.938 8.516 20.562 1.00 85.44 101 GLN A C 1
ATOM 869 O O . GLN A 1 101 ? -31.455 9.622 20.393 1.00 85.44 101 GLN A O 1
ATOM 874 N N . ASN A 1 102 ? -31.669 7.406 20.694 1.00 85.00 102 ASN A N 1
ATOM 875 C CA . ASN A 1 102 ? -33.132 7.416 20.693 1.00 85.00 102 ASN A CA 1
ATOM 876 C C . ASN A 1 102 ? -33.700 8.098 21.944 1.00 85.00 102 ASN A C 1
ATOM 878 O O . ASN A 1 102 ? -34.625 8.900 21.813 1.00 85.00 102 ASN A O 1
ATOM 882 N N . LYS A 1 103 ? -33.111 7.870 23.126 1.00 82.31 103 LYS A N 1
ATOM 883 C CA . LYS A 1 103 ? -33.492 8.562 24.374 1.00 82.31 103 LYS A CA 1
ATOM 884 C C . LYS A 1 103 ? -33.317 10.077 24.252 1.00 82.31 103 LYS A C 1
ATOM 886 O O . LYS A 1 103 ? -34.251 10.825 24.522 1.00 82.31 103 LYS A O 1
ATOM 891 N N . LEU A 1 104 ? -32.174 10.523 23.725 1.00 78.25 104 LEU A N 1
ATOM 892 C CA . LEU A 1 104 ? -31.885 11.946 23.496 1.00 78.25 104 LEU A CA 1
ATOM 893 C C . LEU A 1 104 ? -32.812 12.609 22.459 1.00 78.25 104 LEU A C 1
ATOM 895 O O . LEU A 1 104 ? -32.972 13.831 22.461 1.00 78.25 104 LEU A O 1
ATOM 899 N N . LYS A 1 105 ? -33.391 11.831 21.535 1.00 78.81 105 LYS A N 1
ATOM 900 C CA . LYS A 1 105 ? -34.382 12.317 20.560 1.00 78.81 105 LYS A CA 1
ATOM 901 C C . LYS A 1 105 ? -35.793 12.363 21.148 1.00 78.81 105 LYS A C 1
ATOM 903 O O . LYS A 1 105 ? -36.501 13.328 20.880 1.00 78.81 105 LYS A O 1
ATOM 908 N N . ALA A 1 106 ? -36.187 11.353 21.924 1.00 70.44 106 ALA A N 1
ATOM 909 C CA . ALA A 1 106 ? -37.510 11.262 22.546 1.00 70.44 106 ALA A CA 1
ATOM 910 C C . ALA A 1 106 ? -37.759 12.395 23.556 1.00 70.44 106 ALA A C 1
ATOM 912 O O . ALA A 1 106 ? -38.863 12.932 23.617 1.00 70.44 106 ALA A O 1
ATOM 913 N N . ASP A 1 107 ? -36.710 12.828 24.255 1.00 61.16 107 ASP A N 1
ATOM 914 C CA . ASP A 1 107 ? -36.741 13.935 25.219 1.00 61.16 107 ASP A CA 1
ATOM 915 C C . ASP A 1 107 ? -37.098 15.297 24.579 1.00 61.16 107 ASP A C 1
ATOM 917 O O . ASP A 1 107 ? -37.595 16.205 25.232 1.00 61.16 107 ASP A O 1
ATOM 921 N N . LYS A 1 108 ? -36.945 15.440 23.252 1.00 56.69 108 LYS A N 1
ATOM 922 C CA . LYS A 1 108 ? -37.375 16.644 22.511 1.00 56.69 108 LYS A CA 1
ATOM 923 C C . LYS A 1 108 ? -38.888 16.715 22.255 1.00 56.69 108 LYS A C 1
ATOM 925 O O . LYS A 1 108 ? -39.346 17.705 21.692 1.00 56.69 108 LYS A O 1
ATOM 930 N N . SER A 1 109 ? -39.646 15.668 22.592 1.00 52.09 109 SER A N 1
ATOM 931 C CA . SER A 1 109 ? -41.081 15.540 22.291 1.00 52.09 109 SER A CA 1
ATOM 932 C C . SER A 1 109 ? -41.993 15.718 23.518 1.00 52.09 109 SER A C 1
ATOM 934 O O . SER A 1 109 ? -43.211 15.586 23.382 1.00 52.09 109 SER A O 1
ATOM 936 N N . GLY A 1 110 ? -41.434 15.983 24.705 1.00 51.47 110 GLY A N 1
ATOM 937 C CA . GLY A 1 110 ? -42.185 16.215 25.942 1.00 51.47 110 GLY A CA 1
ATOM 938 C C . GLY A 1 110 ? -42.595 17.681 26.102 1.00 51.47 110 GLY A C 1
ATOM 939 O O . GLY A 1 110 ? -41.771 18.580 25.975 1.00 51.47 110 GLY A O 1
ATOM 940 N N . ASN A 1 111 ? -43.881 17.925 26.354 1.00 49.88 111 ASN A N 1
ATOM 941 C CA . ASN A 1 111 ? -44.449 19.259 26.559 1.00 49.88 111 ASN A CA 1
ATOM 942 C C . ASN A 1 111 ? -43.818 20.000 27.753 1.00 49.88 111 ASN A C 1
ATOM 944 O O . ASN A 1 111 ? -43.663 19.423 28.824 1.00 49.88 111 ASN A O 1
ATOM 948 N N . ASN A 1 112 ? -43.581 21.301 27.551 1.00 58.31 112 ASN A N 1
ATOM 949 C CA . ASN A 1 112 ? -43.280 22.368 28.515 1.00 58.31 112 ASN A CA 1
ATOM 950 C C . ASN A 1 112 ? -43.553 22.043 30.002 1.00 58.31 112 ASN A C 1
ATOM 952 O O . ASN A 1 112 ? -44.650 22.311 30.496 1.00 58.31 112 ASN A O 1
ATOM 956 N N . ALA A 1 113 ? -42.542 21.579 30.739 1.00 46.91 113 ALA A N 1
ATOM 957 C CA . ALA A 1 113 ? -42.456 21.751 32.190 1.00 46.91 113 ALA A CA 1
ATOM 958 C C . ALA A 1 113 ? -41.005 21.569 32.679 1.00 46.91 113 ALA A C 1
ATOM 960 O O . ALA A 1 113 ? -40.472 20.476 32.580 1.00 46.91 113 ALA A O 1
ATOM 961 N N . LEU A 1 114 ? -40.444 22.628 33.287 1.00 45.44 114 LEU A N 1
ATOM 962 C CA . LEU A 1 114 ? -39.182 22.683 34.060 1.00 45.44 114 LEU A CA 1
ATOM 963 C C . LEU A 1 114 ? -37.856 22.747 33.270 1.00 45.44 114 LEU A C 1
ATOM 965 O O . LEU A 1 114 ? -37.002 21.868 33.308 1.00 45.44 114 LEU A O 1
ATOM 969 N N . GLU A 1 115 ? -37.617 23.930 32.704 1.00 52.00 115 GLU A N 1
ATOM 970 C CA . GLU A 1 115 ? -36.436 24.338 31.923 1.00 52.00 115 GLU A CA 1
ATOM 971 C C . GLU A 1 115 ? -35.062 24.181 32.620 1.00 52.00 115 GLU A C 1
ATOM 973 O O . GLU A 1 115 ? -34.038 24.220 31.949 1.00 52.00 115 GLU A O 1
ATOM 978 N N . GLN A 1 116 ? -34.999 23.984 33.944 1.00 48.38 116 GLN A N 1
ATOM 979 C CA . GLN A 1 116 ? -33.726 23.915 34.684 1.00 48.38 116 GLN A CA 1
ATOM 980 C C . GLN A 1 116 ? -33.298 22.489 35.070 1.00 48.38 116 GLN A C 1
ATOM 982 O O . GLN A 1 116 ? -32.107 22.227 35.245 1.00 48.38 116 GLN A O 1
ATOM 987 N N . THR A 1 117 ? -34.238 21.548 35.185 1.00 52.38 117 THR A N 1
ATOM 988 C CA . THR A 1 117 ? -33.930 20.140 35.489 1.00 52.38 117 THR A CA 1
ATOM 989 C C . THR A 1 117 ? -33.526 19.364 34.239 1.00 52.38 117 THR A C 1
ATOM 991 O O . THR A 1 117 ? -32.673 18.481 34.314 1.00 52.38 117 THR A O 1
ATOM 994 N N . ASP A 1 118 ? -34.066 19.737 33.079 1.00 59.03 118 ASP A N 1
ATOM 995 C CA . ASP A 1 118 ? -33.872 19.004 31.825 1.00 59.03 118 ASP A CA 1
ATOM 996 C C . ASP A 1 118 ? -32.478 19.228 31.219 1.00 59.03 118 ASP A C 1
ATOM 998 O O . ASP A 1 118 ? -31.855 18.295 30.709 1.00 59.03 118 ASP A O 1
ATOM 1002 N N . GLU A 1 119 ? -31.916 20.435 31.347 1.00 54.84 119 GLU A N 1
ATOM 1003 C CA . GLU A 1 119 ? -30.549 20.724 30.892 1.00 54.84 119 GLU A CA 1
ATOM 1004 C C . GLU A 1 119 ? -29.493 19.993 31.741 1.00 54.84 119 GLU A C 1
ATOM 1006 O O . GLU A 1 119 ? -28.551 19.407 31.195 1.00 54.84 119 GLU A O 1
ATOM 1011 N N . TYR A 1 120 ? -29.688 19.944 33.066 1.00 55.66 120 TYR A N 1
ATOM 1012 C CA . TYR A 1 120 ? -28.829 19.196 33.991 1.00 55.66 120 TYR A CA 1
ATOM 1013 C C . TYR A 1 120 ? -28.886 17.684 33.720 1.00 55.66 120 TYR A C 1
ATOM 1015 O O . TYR A 1 120 ? -27.843 17.038 33.601 1.00 55.66 120 TYR A O 1
ATOM 1023 N N . ASN A 1 121 ? -30.088 17.132 33.521 1.00 68.31 121 ASN A N 1
ATOM 1024 C CA . ASN A 1 121 ? -30.289 15.715 33.204 1.00 68.31 121 ASN A CA 1
ATOM 1025 C C . ASN A 1 121 ? -29.698 15.327 31.842 1.00 68.31 121 ASN A C 1
ATOM 1027 O O . ASN A 1 121 ? -29.172 14.223 31.680 1.00 68.31 121 ASN A O 1
ATOM 1031 N N . LYS A 1 122 ? -29.724 16.234 30.862 1.00 74.19 122 LYS A N 1
ATOM 1032 C CA . LYS A 1 122 ? -29.132 16.009 29.541 1.00 74.19 122 LYS A CA 1
ATOM 1033 C C . LYS A 1 122 ? -27.608 16.058 29.563 1.00 74.19 122 LYS A C 1
ATOM 1035 O O . LYS A 1 122 ? -26.973 15.213 28.931 1.00 74.19 122 LYS A O 1
ATOM 1040 N N . ALA A 1 123 ? -27.018 17.013 30.284 1.00 78.38 123 ALA A N 1
ATOM 1041 C CA . ALA A 1 123 ? -25.571 17.072 30.484 1.00 78.38 123 ALA A CA 1
ATOM 1042 C C . ALA A 1 123 ? -25.064 15.831 31.239 1.00 78.38 123 ALA A C 1
ATOM 1044 O O . ALA A 1 123 ? -24.063 15.235 30.842 1.00 78.38 123 ALA A O 1
ATOM 1045 N N . ASP A 1 124 ? -25.793 15.387 32.265 1.00 83.19 124 ASP A N 1
ATOM 1046 C CA . ASP A 1 124 ? -25.508 14.151 32.999 1.00 83.19 124 ASP A CA 1
ATOM 1047 C C . ASP A 1 124 ? -25.648 12.903 32.109 1.00 83.19 124 ASP A C 1
ATOM 1049 O O . ASP A 1 124 ? -24.757 12.055 32.074 1.00 83.19 124 ASP A O 1
ATOM 1053 N N . THR A 1 125 ? -26.708 12.819 31.298 1.00 80.31 125 THR A N 1
ATOM 1054 C CA . THR A 1 125 ? -26.894 11.734 30.318 1.00 80.31 125 THR A CA 1
ATOM 1055 C C . THR A 1 125 ? -25.753 11.703 29.303 1.00 80.31 125 THR A C 1
ATOM 1057 O O . THR A 1 125 ? -25.187 10.644 29.044 1.00 80.31 125 THR A O 1
ATOM 1060 N N . LEU A 1 126 ? -25.351 12.856 28.764 1.00 85.00 126 LEU A N 1
ATOM 1061 C CA . LEU A 1 126 ? -24.226 12.944 27.836 1.00 85.00 126 LEU A CA 1
ATOM 1062 C C . LEU A 1 126 ? -22.909 12.507 28.493 1.00 85.00 126 LEU A C 1
ATOM 1064 O O . LEU A 1 126 ? -22.149 11.755 27.884 1.00 85.00 126 LEU A O 1
ATOM 1068 N N . ASN A 1 127 ? -22.654 12.924 29.734 1.00 88.00 127 ASN A N 1
ATOM 1069 C CA . ASN A 1 127 ? -21.468 12.511 30.484 1.00 88.00 127 ASN A CA 1
ATOM 1070 C C . ASN A 1 127 ? -21.453 10.999 30.735 1.00 88.00 127 ASN A C 1
ATOM 1072 O O . ASN A 1 127 ? -20.414 10.368 30.548 1.00 88.00 127 ASN A O 1
ATOM 1076 N N . LYS A 1 128 ? -22.601 10.396 31.069 1.00 88.56 128 LYS A N 1
ATOM 1077 C CA . LYS A 1 128 ? -22.739 8.935 31.202 1.00 88.56 128 LYS A CA 1
ATOM 1078 C C . LYS A 1 128 ? -22.458 8.214 29.887 1.00 88.56 128 LYS A C 1
ATOM 1080 O O . LYS A 1 128 ? -21.723 7.230 29.882 1.00 88.56 128 LYS A O 1
ATOM 1085 N N . VAL A 1 129 ? -22.986 8.715 28.770 1.00 89.94 129 VAL A N 1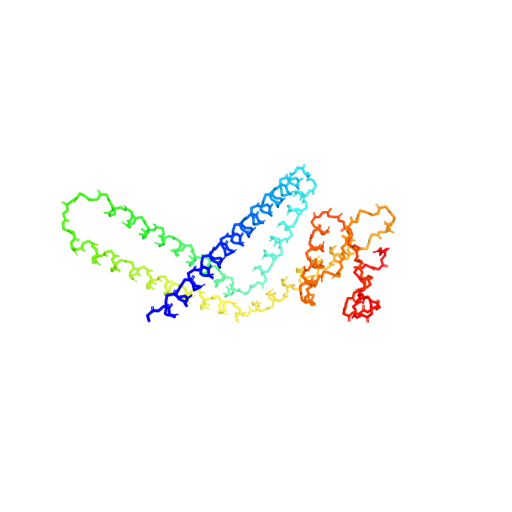
ATOM 1086 C CA . VAL A 1 129 ? -22.721 8.147 27.438 1.00 89.94 129 VAL A CA 1
ATOM 1087 C C . VAL A 1 129 ? -21.237 8.238 27.082 1.00 89.94 129 VAL A C 1
ATOM 1089 O O . VAL A 1 129 ? -20.668 7.271 26.574 1.00 89.94 129 VAL A O 1
ATOM 1092 N N . LEU A 1 130 ? -20.589 9.372 27.361 1.00 91.19 130 LEU A N 1
ATOM 1093 C CA . LEU A 1 130 ? -19.155 9.563 27.126 1.00 91.19 130 LEU A CA 1
ATOM 1094 C C . LEU A 1 130 ? -18.296 8.641 27.997 1.00 91.19 130 LEU A C 1
ATOM 1096 O O . LEU A 1 130 ? -17.314 8.076 27.502 1.00 91.19 130 LEU A O 1
ATOM 1100 N N . ASP A 1 131 ? -18.664 8.465 29.264 1.00 93.25 131 ASP A N 1
ATOM 1101 C CA . ASP A 1 131 ? -17.971 7.563 30.179 1.00 93.25 131 ASP A CA 1
ATOM 1102 C C . ASP A 1 131 ? -18.105 6.103 29.725 1.00 93.25 131 ASP A C 1
ATOM 1104 O O . ASP A 1 131 ? -17.095 5.439 29.483 1.00 93.25 131 ASP A O 1
ATOM 1108 N N . MET A 1 132 ? -19.328 5.637 29.456 1.00 91.06 132 MET A N 1
ATOM 1109 C CA . MET A 1 132 ? -19.580 4.287 28.938 1.00 91.06 132 MET A CA 1
ATOM 1110 C C . MET A 1 132 ? -18.878 4.036 27.601 1.00 91.06 132 MET A C 1
ATOM 1112 O O . MET A 1 132 ? -18.255 2.992 27.413 1.00 91.06 132 MET A O 1
ATOM 1116 N N . THR A 1 133 ? -18.893 5.012 26.689 1.00 92.06 133 THR A N 1
ATOM 1117 C CA . THR A 1 133 ? -18.158 4.931 25.415 1.00 92.06 133 THR A CA 1
ATOM 1118 C C . THR A 1 133 ? -16.652 4.817 25.646 1.00 92.06 133 THR A C 1
ATOM 1120 O O . THR A 1 133 ? -15.964 4.049 24.969 1.00 92.06 133 THR A O 1
ATOM 1123 N N . SER A 1 134 ? -16.117 5.552 26.622 1.00 93.56 134 SER A N 1
ATOM 1124 C CA . SER A 1 134 ? -14.701 5.486 26.985 1.00 93.56 134 SER A CA 1
ATOM 1125 C C . SER A 1 134 ? -14.331 4.131 27.586 1.00 93.56 134 SER A C 1
ATOM 1127 O O . SER A 1 134 ? -13.272 3.592 27.257 1.00 93.56 134 SER A O 1
ATOM 1129 N N . GLN A 1 135 ? -15.185 3.561 28.437 1.00 93.00 135 GLN A N 1
ATOM 1130 C CA . GLN A 1 135 ? -15.001 2.219 28.993 1.00 93.00 135 GLN A CA 1
ATOM 1131 C C . GLN A 1 135 ? -15.062 1.149 27.898 1.00 93.00 135 GLN A C 1
ATOM 1133 O O . GLN A 1 135 ? -14.160 0.313 27.806 1.00 93.00 135 GLN A O 1
ATOM 1138 N N . PHE A 1 136 ? -16.057 1.233 27.011 1.00 93.81 136 PHE A N 1
ATOM 1139 C CA . PHE A 1 136 ? -16.188 0.342 25.864 1.00 93.81 136 PHE A CA 1
ATOM 1140 C C . PHE A 1 136 ? -14.940 0.378 24.980 1.00 93.81 136 PHE A C 1
ATOM 1142 O O . PHE A 1 136 ? -14.343 -0.661 24.699 1.00 93.81 136 PHE A O 1
ATOM 1149 N N . LYS A 1 137 ? -14.479 1.582 24.612 1.00 93.19 137 LYS A N 1
ATOM 1150 C CA . LYS A 1 137 ? -13.253 1.767 23.828 1.00 93.19 137 LYS A CA 1
ATOM 1151 C C . LYS A 1 137 ? -12.057 1.088 24.492 1.00 93.19 137 LYS A C 1
ATOM 1153 O O . LYS A 1 137 ? -11.298 0.411 23.806 1.00 93.19 137 LYS A O 1
ATOM 1158 N N . ARG A 1 138 ? -11.863 1.264 25.804 1.00 95.00 138 ARG A N 1
ATOM 1159 C CA . ARG A 1 138 ? -10.751 0.622 26.529 1.00 95.00 138 ARG A CA 1
ATOM 1160 C C . ARG A 1 138 ? -10.863 -0.899 26.471 1.00 95.00 138 ARG A C 1
ATOM 1162 O O . ARG A 1 138 ? -9.888 -1.544 26.111 1.00 95.00 138 ARG A O 1
ATOM 1169 N N . SER A 1 139 ? -12.041 -1.451 26.765 1.00 94.56 139 SER A N 1
ATOM 1170 C CA . SER A 1 139 ? -12.282 -2.898 26.717 1.00 94.56 139 SER A CA 1
ATOM 1171 C C . SER A 1 139 ? -12.021 -3.478 25.324 1.00 94.56 139 SER A C 1
ATOM 1173 O O . SER A 1 139 ? -11.301 -4.467 25.190 1.00 94.56 139 SER A O 1
ATOM 1175 N N . LEU A 1 140 ? -12.532 -2.824 24.276 1.00 93.56 140 LEU A N 1
ATOM 1176 C CA . LEU A 1 140 ? -12.307 -3.218 22.889 1.00 93.56 140 LEU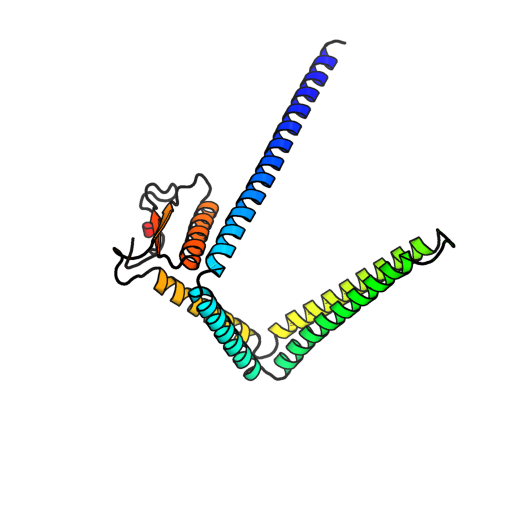 A CA 1
ATOM 1177 C C . LEU A 1 140 ? -10.816 -3.191 22.534 1.00 93.56 140 LEU A C 1
ATOM 1179 O O . LEU A 1 140 ? -10.295 -4.173 22.014 1.00 93.56 140 LEU A O 1
ATOM 1183 N N . MET A 1 141 ? -10.114 -2.104 22.862 1.00 92.44 141 MET A N 1
ATOM 1184 C CA . MET A 1 141 ? -8.679 -1.977 22.590 1.00 92.44 141 MET A CA 1
ATOM 1185 C C . MET A 1 141 ? -7.851 -3.031 23.333 1.00 92.44 141 MET A C 1
ATOM 1187 O O . MET A 1 141 ? -6.918 -3.580 22.749 1.00 92.44 141 MET A O 1
ATOM 1191 N N . THR A 1 142 ? -8.200 -3.355 24.582 1.00 94.38 142 THR A N 1
ATOM 1192 C CA . THR A 1 142 ? -7.563 -4.442 25.340 1.00 94.38 142 THR A CA 1
ATOM 1193 C C . THR A 1 142 ? -7.795 -5.790 24.667 1.00 94.38 142 THR A C 1
ATOM 1195 O O . THR A 1 142 ? -6.832 -6.501 24.393 1.00 94.38 142 THR A O 1
ATOM 1198 N N . ASN A 1 143 ? -9.040 -6.116 24.308 1.00 91.50 143 ASN A N 1
ATOM 1199 C CA . ASN A 1 143 ? -9.350 -7.362 23.606 1.00 91.50 143 ASN A CA 1
ATOM 1200 C C . ASN A 1 143 ? -8.609 -7.462 22.263 1.00 91.50 143 ASN A C 1
ATOM 1202 O O . ASN A 1 143 ? -8.088 -8.525 21.933 1.00 91.50 143 ASN A O 1
ATOM 1206 N N . MET A 1 144 ? -8.518 -6.365 21.502 1.00 89.00 144 MET A N 1
ATOM 1207 C CA . MET A 1 144 ? -7.761 -6.316 20.245 1.00 89.00 144 MET A CA 1
ATOM 1208 C C . MET A 1 144 ? -6.255 -6.510 20.462 1.00 89.00 144 MET A C 1
ATOM 1210 O O . MET A 1 144 ? -5.603 -7.169 19.652 1.00 89.00 144 MET A O 1
ATOM 1214 N N . ALA A 1 145 ? -5.690 -5.948 21.533 1.00 88.69 145 ALA A N 1
ATOM 1215 C CA . ALA A 1 145 ? -4.288 -6.151 21.885 1.00 88.69 145 ALA A CA 1
ATOM 1216 C C . ALA A 1 145 ? -4.018 -7.614 22.275 1.00 88.69 145 ALA A C 1
ATOM 1218 O O . ALA A 1 145 ? -3.074 -8.212 21.763 1.00 88.69 145 ALA A O 1
ATOM 1219 N N . GLU A 1 146 ? -4.884 -8.206 23.100 1.00 88.31 146 GLU A N 1
ATOM 1220 C CA . GLU A 1 146 ? -4.799 -9.612 23.512 1.00 88.31 146 GLU A CA 1
ATOM 1221 C C . GLU A 1 146 ? -4.970 -10.577 22.338 1.00 88.31 146 GLU A C 1
ATOM 1223 O O . GLU A 1 146 ? -4.239 -11.560 22.239 1.00 88.31 146 GLU A O 1
ATOM 1228 N N . LEU A 1 147 ? -5.881 -10.291 21.401 1.00 86.25 147 LEU A N 1
ATOM 1229 C CA . LEU A 1 147 ? -6.087 -11.123 20.211 1.00 86.25 147 LEU A CA 1
ATOM 1230 C C . LEU A 1 147 ? -4.777 -11.333 19.433 1.00 86.25 147 LEU A C 1
ATOM 1232 O O . LEU A 1 147 ? -4.518 -12.422 18.926 1.00 86.25 147 LEU A O 1
ATOM 1236 N N . ARG A 1 148 ? -3.921 -10.304 19.382 1.00 79.75 148 ARG A N 1
ATOM 1237 C CA . ARG A 1 148 ? -2.611 -10.367 18.717 1.00 79.75 148 ARG A CA 1
ATOM 1238 C C . ARG A 1 148 ? -1.579 -11.187 19.487 1.00 79.75 148 ARG A C 1
ATOM 1240 O O . ARG A 1 148 ? -0.587 -11.589 18.888 1.00 79.75 148 ARG A O 1
ATOM 1247 N N . THR A 1 149 ? -1.758 -11.388 20.790 1.00 82.19 149 THR A N 1
ATOM 1248 C CA . THR A 1 149 ? -0.832 -12.156 21.638 1.00 82.19 149 THR A CA 1
ATOM 1249 C C . THR A 1 149 ? -1.246 -13.612 21.806 1.00 82.19 149 THR A C 1
ATOM 1251 O O . THR A 1 149 ? -0.425 -14.414 22.237 1.00 82.19 149 THR A O 1
ATOM 1254 N N . LEU A 1 150 ? -2.495 -13.958 21.478 1.00 82.50 150 LEU A N 1
ATOM 1255 C CA . LEU A 1 150 ? -2.962 -15.340 21.517 1.00 82.50 150 LEU A CA 1
ATOM 1256 C C . LEU A 1 150 ? -2.163 -16.214 20.548 1.00 82.50 150 LEU A C 1
ATOM 1258 O O . LEU A 1 150 ? -1.745 -15.775 19.472 1.00 82.50 150 LEU A O 1
ATOM 1262 N N . GLU A 1 151 ? -1.951 -17.463 20.951 1.00 69.31 151 GLU A N 1
ATOM 1263 C CA . GLU A 1 151 ? -1.182 -18.439 20.189 1.00 69.31 151 GLU A CA 1
ATOM 1264 C C . GLU A 1 151 ? -1.747 -18.585 18.768 1.00 69.31 151 GLU A C 1
ATOM 1266 O O . GLU A 1 151 ? -2.952 -18.760 18.565 1.00 69.31 151 GLU A O 1
ATOM 1271 N N . GLY A 1 152 ? -0.864 -18.452 17.776 1.00 67.12 152 GLY A N 1
ATOM 1272 C CA . GLY A 1 152 ? -1.220 -18.436 16.357 1.00 67.12 152 GLY A CA 1
ATOM 1273 C C . GLY A 1 152 ? -1.619 -17.062 15.803 1.00 67.12 152 GLY A C 1
ATOM 1274 O O . GLY A 1 152 ? -1.475 -16.855 14.603 1.00 67.12 152 GLY A O 1
ATOM 1275 N N . GLY A 1 153 ? -2.012 -16.086 16.631 1.00 69.25 153 GLY A N 1
ATOM 1276 C CA . GLY A 1 153 ? -2.482 -14.769 16.172 1.00 69.25 153 GLY A CA 1
ATOM 1277 C C . GLY A 1 153 ? -1.426 -13.953 15.417 1.00 69.25 153 GLY A C 1
ATOM 1278 O O . GLY A 1 153 ? -1.713 -13.377 14.368 1.00 69.25 153 GLY A O 1
ATOM 1279 N N . GLN A 1 154 ? -0.177 -13.948 15.893 1.00 70.56 154 GLN A N 1
ATOM 1280 C CA . GLN A 1 154 ? 0.932 -13.277 15.194 1.00 70.56 154 GLN A CA 1
ATOM 1281 C C . GLN A 1 154 ? 1.268 -13.956 13.866 1.00 70.56 154 GLN A C 1
ATOM 1283 O O . GLN A 1 154 ? 1.521 -13.274 12.874 1.00 70.56 154 GLN A O 1
ATOM 1288 N N . ASN A 1 155 ? 1.223 -15.290 13.841 1.00 76.44 155 ASN A N 1
ATOM 1289 C CA . ASN A 1 155 ? 1.502 -16.077 12.645 1.00 76.44 155 ASN A CA 1
ATOM 1290 C C . ASN A 1 155 ? 0.409 -15.880 11.594 1.00 76.44 155 ASN A C 1
ATOM 1292 O O . ASN A 1 155 ? 0.734 -15.710 10.427 1.00 76.44 155 ASN A O 1
ATOM 1296 N N . ILE A 1 156 ? -0.864 -15.819 11.997 1.00 74.56 156 ILE A N 1
ATOM 1297 C CA . ILE A 1 156 ? -1.986 -15.525 11.096 1.00 74.56 156 ILE A CA 1
ATOM 1298 C C . ILE A 1 156 ? -1.793 -14.152 10.449 1.00 74.56 156 ILE A C 1
ATOM 1300 O O . ILE A 1 156 ? -1.774 -14.056 9.227 1.00 74.56 156 ILE A O 1
ATOM 1304 N N . VAL A 1 157 ? -1.559 -13.097 11.238 1.00 76.56 157 VAL A N 1
ATOM 1305 C CA . VAL A 1 157 ? -1.362 -11.741 10.691 1.00 76.56 157 VAL A CA 1
ATOM 1306 C C . VAL A 1 157 ? -0.126 -11.673 9.788 1.00 76.56 157 VAL A C 1
ATOM 1308 O O . VAL A 1 157 ? -0.159 -11.035 8.735 1.00 76.56 157 VAL A O 1
ATOM 1311 N N . ALA A 1 158 ? 0.971 -12.328 10.172 1.00 81.06 158 ALA A N 1
ATOM 1312 C CA . ALA A 1 158 ? 2.179 -12.385 9.355 1.00 81.06 158 ALA A CA 1
ATOM 1313 C C . ALA A 1 158 ? 1.938 -13.122 8.028 1.00 81.06 158 ALA A C 1
ATOM 1315 O O . ALA A 1 158 ? 2.321 -12.609 6.977 1.00 81.06 158 ALA A O 1
ATOM 1316 N N . ASN A 1 159 ? 1.259 -14.271 8.066 1.00 81.69 159 ASN A N 1
ATOM 1317 C CA . ASN A 1 159 ? 0.931 -15.075 6.891 1.00 81.69 159 ASN A CA 1
ATOM 1318 C C . ASN A 1 159 ? -0.038 -14.341 5.962 1.00 81.69 159 ASN A C 1
ATOM 1320 O O . ASN A 1 159 ? 0.192 -14.305 4.757 1.00 81.69 159 ASN A O 1
ATOM 1324 N N . GLN A 1 160 ? -1.065 -13.686 6.508 1.00 80.25 160 GLN A N 1
ATOM 1325 C CA . GLN A 1 160 ? -2.003 -12.861 5.743 1.00 80.25 160 GLN A CA 1
ATOM 1326 C C . GLN A 1 160 ? -1.291 -11.705 5.040 1.00 80.25 160 GLN A C 1
ATOM 1328 O O . GLN A 1 160 ? -1.471 -11.497 3.839 1.00 80.25 160 GLN A O 1
ATOM 1333 N N . ASN A 1 161 ? -0.433 -10.981 5.762 1.00 83.94 161 ASN A N 1
ATOM 1334 C CA . ASN A 1 161 ? 0.342 -9.885 5.186 1.00 83.94 161 ASN A CA 1
ATOM 1335 C C . ASN A 1 161 ? 1.325 -10.380 4.122 1.00 83.94 161 ASN A C 1
ATOM 1337 O O . ASN A 1 161 ? 1.498 -9.713 3.102 1.00 83.94 161 ASN A O 1
ATOM 1341 N N . ALA A 1 162 ? 1.963 -11.534 4.338 1.00 86.81 162 ALA A N 1
ATOM 1342 C CA . ALA A 1 162 ? 2.851 -12.153 3.360 1.00 86.81 162 ALA A CA 1
ATOM 1343 C C . ALA A 1 162 ? 2.083 -12.557 2.095 1.00 86.81 162 ALA A C 1
ATOM 1345 O O . ALA A 1 162 ? 2.467 -12.153 1.000 1.00 86.81 162 ALA A O 1
ATOM 1346 N N . HIS A 1 163 ? 0.951 -13.245 2.251 1.00 84.81 163 HIS A N 1
ATOM 1347 C CA . HIS A 1 163 ? 0.097 -13.664 1.146 1.00 84.81 163 HIS A CA 1
ATOM 1348 C C . HIS A 1 163 ? -0.410 -12.468 0.326 1.00 84.81 163 HIS A C 1
ATOM 1350 O O . HIS A 1 163 ? -0.259 -12.445 -0.894 1.00 84.81 163 HIS A O 1
ATOM 1356 N N . LEU A 1 164 ? -0.937 -11.427 0.982 1.00 87.38 164 LEU A N 1
ATOM 1357 C CA . LEU A 1 164 ? -1.412 -10.221 0.298 1.00 87.38 164 LEU A CA 1
ATOM 1358 C C . LEU A 1 164 ? -0.275 -9.486 -0.426 1.00 87.38 164 LEU A C 1
ATOM 1360 O O . LEU A 1 164 ? -0.441 -9.026 -1.558 1.00 87.38 164 LEU A O 1
ATOM 1364 N N . LYS A 1 165 ? 0.895 -9.389 0.211 1.00 88.31 165 LYS A N 1
ATOM 1365 C CA . LYS A 1 165 ? 2.096 -8.795 -0.382 1.00 88.31 165 LYS A CA 1
ATOM 1366 C C . LYS A 1 165 ? 2.538 -9.555 -1.630 1.00 88.31 165 LYS A C 1
ATOM 1368 O O . LYS A 1 165 ? 2.882 -8.918 -2.625 1.00 88.31 165 LYS A O 1
ATOM 1373 N N . ASP A 1 166 ? 2.526 -10.882 -1.588 1.00 90.56 166 ASP A N 1
ATOM 1374 C CA . ASP A 1 166 ? 2.921 -11.718 -2.719 1.00 90.56 166 ASP A CA 1
ATOM 1375 C C . ASP A 1 166 ? 1.901 -11.642 -3.858 1.00 90.56 166 ASP A C 1
ATOM 1377 O O . ASP A 1 166 ? 2.300 -11.484 -5.012 1.00 90.56 166 ASP A O 1
ATOM 1381 N N . LEU A 1 167 ? 0.603 -11.610 -3.541 1.00 88.62 167 LEU A N 1
ATOM 1382 C CA . LEU A 1 167 ? -0.466 -11.404 -4.519 1.00 88.62 167 LEU A CA 1
ATOM 1383 C C . LEU A 1 167 ? -0.319 -10.063 -5.252 1.00 88.62 167 LEU A C 1
ATOM 1385 O O . LEU A 1 167 ? -0.295 -10.021 -6.485 1.00 88.62 167 LEU A O 1
ATOM 1389 N N . ILE A 1 168 ? -0.193 -8.958 -4.510 1.00 89.50 168 ILE A N 1
ATOM 1390 C CA . ILE A 1 168 ? -0.045 -7.621 -5.103 1.00 89.50 168 ILE A CA 1
ATOM 1391 C C . ILE A 1 168 ? 1.247 -7.547 -5.918 1.00 89.50 168 ILE A C 1
ATOM 1393 O O . ILE A 1 168 ? 1.237 -7.036 -7.039 1.00 89.50 168 ILE A O 1
ATOM 1397 N N . ARG A 1 169 ? 2.353 -8.093 -5.398 1.00 91.88 169 ARG A N 1
ATOM 1398 C CA . ARG A 1 169 ? 3.627 -8.136 -6.122 1.00 91.88 169 ARG A CA 1
ATOM 1399 C C . ARG A 1 169 ? 3.499 -8.893 -7.439 1.00 91.88 169 ARG A C 1
ATOM 1401 O O . ARG A 1 169 ? 3.957 -8.373 -8.452 1.00 91.88 169 ARG A O 1
ATOM 1408 N N . ALA A 1 170 ? 2.889 -10.077 -7.441 1.00 92.69 170 ALA A N 1
ATOM 1409 C CA . ALA A 1 170 ? 2.711 -10.883 -8.646 1.00 92.69 170 ALA A CA 1
ATOM 1410 C C . ALA A 1 170 ? 1.883 -10.136 -9.703 1.00 92.69 170 ALA A C 1
ATOM 1412 O O . ALA A 1 170 ? 2.254 -10.099 -10.876 1.00 92.69 170 ALA A O 1
ATOM 1413 N N . ARG A 1 171 ? 0.806 -9.459 -9.285 1.00 92.75 171 ARG A N 1
ATOM 1414 C CA . ARG A 1 171 ? -0.022 -8.650 -10.193 1.00 92.75 171 ARG A CA 1
ATOM 1415 C C . ARG A 1 171 ? 0.726 -7.446 -10.755 1.00 92.75 171 ARG A C 1
ATOM 1417 O O . ARG A 1 171 ? 0.650 -7.189 -11.953 1.00 92.75 171 ARG A O 1
ATOM 1424 N N . LEU A 1 172 ? 1.473 -6.725 -9.917 1.00 94.38 172 LEU A N 1
ATOM 1425 C CA . LEU A 1 172 ? 2.307 -5.612 -10.375 1.00 94.38 172 LEU A CA 1
ATOM 1426 C C . LEU A 1 172 ? 3.381 -6.094 -11.351 1.00 94.38 172 LEU A C 1
ATOM 1428 O O . LEU A 1 172 ? 3.562 -5.477 -12.393 1.00 94.38 172 LEU A O 1
ATOM 1432 N N . GLN A 1 173 ? 4.044 -7.217 -11.063 1.00 94.69 173 GLN A N 1
ATOM 1433 C CA . GLN A 1 173 ? 5.012 -7.819 -11.981 1.00 94.69 173 GLN A CA 1
ATOM 1434 C C . GLN A 1 173 ? 4.370 -8.166 -13.325 1.00 94.69 173 GLN A C 1
ATOM 1436 O O . GLN A 1 173 ? 4.940 -7.833 -14.359 1.00 94.69 173 GLN A O 1
ATOM 1441 N N . TYR A 1 174 ? 3.180 -8.763 -13.323 1.00 94.19 174 TYR A N 1
ATOM 1442 C CA . TYR A 1 174 ? 2.451 -9.087 -14.547 1.00 94.19 174 TYR A CA 1
ATOM 1443 C C . TYR A 1 174 ? 2.106 -7.838 -15.376 1.00 94.19 174 TYR A C 1
ATOM 1445 O O . TYR A 1 174 ? 2.422 -7.778 -16.561 1.00 94.19 174 TYR A O 1
ATOM 1453 N N . ILE A 1 175 ? 1.518 -6.807 -14.756 1.00 95.12 175 ILE A N 1
ATOM 1454 C CA . ILE A 1 175 ? 1.098 -5.579 -15.459 1.00 95.12 175 ILE A CA 1
ATOM 1455 C C . ILE A 1 175 ? 2.304 -4.765 -15.944 1.00 95.12 175 ILE A C 1
ATOM 1457 O O . ILE A 1 175 ? 2.260 -4.160 -17.019 1.00 95.12 175 ILE A O 1
ATOM 1461 N N . GLN A 1 176 ? 3.386 -4.733 -15.164 1.00 97.56 176 GLN A N 1
ATOM 1462 C CA . GLN A 1 176 ? 4.582 -3.983 -15.537 1.00 97.56 176 GLN A CA 1
ATOM 1463 C C . GLN A 1 176 ? 5.420 -4.686 -16.604 1.00 97.56 176 GLN A C 1
ATOM 1465 O O . GLN A 1 176 ? 6.175 -4.008 -17.290 1.00 97.56 176 GLN A O 1
ATOM 1470 N N . ASN A 1 177 ? 5.303 -6.005 -16.786 1.00 97.25 177 ASN A N 1
ATOM 1471 C CA . ASN A 1 177 ? 6.155 -6.761 -17.709 1.00 97.25 177 ASN A CA 1
ATOM 1472 C C . ASN A 1 177 ? 5.333 -7.429 -18.827 1.00 97.25 177 ASN A C 1
ATOM 1474 O O . ASN A 1 177 ? 5.211 -8.657 -18.844 1.00 97.25 177 ASN A O 1
ATOM 1478 N N . PRO A 1 178 ? 4.761 -6.652 -19.769 1.00 96.44 178 PRO A N 1
ATOM 1479 C CA . PRO A 1 178 ? 4.039 -7.220 -20.901 1.00 96.44 178 PRO A CA 1
ATOM 1480 C C . PRO A 1 178 ? 4.984 -8.021 -21.808 1.00 96.44 178 PRO A C 1
ATOM 1482 O O . PRO A 1 178 ? 6.172 -7.707 -21.919 1.00 96.44 178 PRO A O 1
ATOM 1485 N N . ALA A 1 179 ? 4.438 -9.037 -22.485 1.00 94.88 179 ALA A N 1
ATOM 1486 C CA . ALA A 1 179 ? 5.189 -9.865 -23.432 1.00 94.88 179 ALA A CA 1
ATOM 1487 C C . ALA A 1 179 ? 5.645 -9.078 -24.673 1.00 94.88 179 ALA A C 1
ATOM 1489 O O . ALA A 1 179 ? 6.751 -9.287 -25.161 1.00 94.88 179 ALA A O 1
ATOM 1490 N N . ASP A 1 180 ? 4.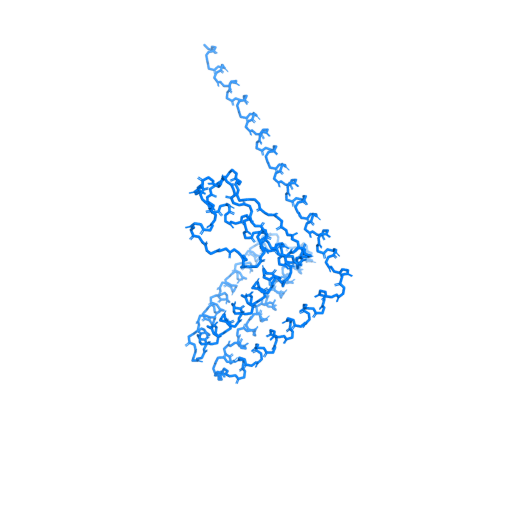807 -8.155 -25.153 1.00 96.50 180 ASP A N 1
ATOM 1491 C CA . ASP A 1 180 ? 5.135 -7.228 -26.233 1.00 96.50 180 ASP A CA 1
ATOM 1492 C C . ASP A 1 180 ? 4.912 -5.785 -25.766 1.00 96.50 180 ASP A C 1
ATOM 1494 O O . ASP A 1 180 ? 3.781 -5.322 -25.590 1.00 96.50 180 ASP A O 1
ATOM 1498 N N . CYS A 1 181 ? 6.012 -5.062 -25.559 1.00 97.06 181 CYS A N 1
ATOM 1499 C CA . CYS A 1 181 ? 5.955 -3.670 -25.140 1.00 97.06 181 CYS A CA 1
ATOM 1500 C C . CYS A 1 181 ? 5.369 -2.760 -26.225 1.00 97.06 181 CYS A C 1
ATOM 1502 O O . CYS A 1 181 ? 4.714 -1.779 -25.883 1.00 97.06 181 CYS A O 1
ATOM 1504 N N . ALA A 1 182 ? 5.539 -3.056 -27.518 1.00 96.19 182 ALA A N 1
ATOM 1505 C CA . ALA A 1 182 ? 5.086 -2.165 -28.586 1.00 96.19 182 ALA A CA 1
ATOM 1506 C C . ALA A 1 182 ? 3.558 -2.004 -28.567 1.00 96.19 182 ALA A C 1
ATOM 1508 O O . ALA A 1 182 ? 3.046 -0.885 -28.637 1.00 96.19 182 ALA A O 1
ATOM 1509 N N . THR A 1 183 ? 2.839 -3.110 -28.371 1.00 95.81 183 THR A N 1
ATOM 1510 C CA . THR A 1 183 ? 1.369 -3.153 -28.358 1.00 95.81 183 THR A CA 1
ATOM 1511 C C . THR A 1 183 ? 0.751 -2.929 -26.974 1.00 95.81 183 THR A C 1
ATOM 1513 O O . THR A 1 183 ? -0.444 -2.636 -26.875 1.00 95.81 183 THR A O 1
ATOM 1516 N N . ALA A 1 184 ? 1.540 -3.002 -25.896 1.00 96.62 184 ALA A N 1
ATOM 1517 C CA . ALA A 1 184 ? 1.052 -2.776 -24.539 1.00 96.62 184 ALA A CA 1
ATOM 1518 C C . ALA A 1 184 ? 0.452 -1.370 -24.355 1.00 96.62 184 ALA A C 1
ATOM 1520 O O . ALA A 1 184 ? 1.007 -0.360 -24.806 1.00 96.62 184 ALA A O 1
ATOM 1521 N N . ARG A 1 185 ? -0.667 -1.289 -23.624 1.00 97.00 185 ARG A N 1
ATOM 1522 C CA . ARG A 1 185 ? -1.264 -0.011 -23.210 1.00 97.00 185 ARG A CA 1
ATOM 1523 C C . ARG A 1 185 ? -0.444 0.572 -22.065 1.00 97.00 185 ARG A C 1
ATOM 1525 O O . ARG A 1 185 ? -0.230 -0.106 -21.065 1.00 97.00 185 ARG A O 1
ATOM 1532 N N . LYS A 1 186 ? -0.040 1.835 -22.195 1.00 97.19 186 LYS A N 1
ATOM 1533 C CA . LYS A 1 186 ? 0.881 2.490 -21.257 1.00 97.19 186 LYS A CA 1
ATOM 1534 C C . LYS A 1 186 ? 0.238 3.692 -20.574 1.00 97.19 186 LYS A C 1
ATOM 1536 O O . LYS A 1 186 ? -0.691 4.299 -21.121 1.00 97.19 186 LYS A O 1
ATOM 1541 N N . VAL A 1 187 ? 0.744 4.015 -19.392 1.00 97.19 187 VAL A N 1
ATOM 1542 C CA . VAL A 1 187 ? 0.615 5.313 -18.725 1.00 97.19 187 VAL A CA 1
ATOM 1543 C C . VAL A 1 187 ? 2.024 5.879 -18.623 1.00 97.19 187 VAL A C 1
ATOM 1545 O O . VAL A 1 187 ? 2.895 5.219 -18.068 1.00 97.19 187 VAL A O 1
ATOM 1548 N N . SER A 1 188 ? 2.243 7.069 -19.178 1.00 95.62 188 SER A N 1
ATOM 1549 C CA . SER A 1 188 ? 3.508 7.791 -19.022 1.00 95.62 188 SER A CA 1
ATOM 1550 C C . SER A 1 188 ? 3.439 8.680 -17.781 1.00 95.62 188 SER A C 1
ATOM 1552 O O . SER A 1 188 ? 2.417 9.333 -17.551 1.00 95.62 188 SER A O 1
ATOM 1554 N N . CYS A 1 189 ? 4.498 8.681 -16.977 1.00 96.25 189 CYS A N 1
ATOM 1555 C CA . CYS A 1 189 ? 4.625 9.474 -15.759 1.00 96.25 189 CYS A CA 1
ATOM 1556 C C . CYS A 1 189 ? 6.001 10.132 -15.723 1.00 96.25 189 CYS A C 1
ATOM 1558 O O . CYS A 1 189 ? 7.000 9.453 -15.926 1.00 96.25 189 CYS A O 1
ATOM 1560 N N . MET A 1 190 ? 6.054 11.427 -15.434 1.00 94.56 190 MET A N 1
ATOM 1561 C CA . MET A 1 190 ? 7.293 12.203 -15.395 1.00 94.56 190 MET A CA 1
ATOM 1562 C C . MET A 1 190 ? 7.619 12.560 -13.942 1.00 94.56 190 MET A C 1
ATOM 1564 O O . MET A 1 190 ? 6.747 13.031 -13.210 1.00 94.56 190 MET A O 1
ATOM 1568 N N . ILE A 1 191 ? 8.849 12.296 -13.495 1.00 94.06 191 ILE A N 1
ATOM 1569 C CA . ILE A 1 191 ? 9.222 12.423 -12.071 1.00 94.06 191 ILE A CA 1
ATOM 1570 C C . ILE A 1 191 ? 9.647 13.841 -11.654 1.00 94.06 191 ILE A C 1
ATOM 1572 O O . ILE A 1 191 ? 9.669 14.152 -10.463 1.00 94.06 191 ILE A O 1
ATOM 1576 N N . ASP A 1 192 ? 9.973 14.716 -12.601 1.00 88.75 192 ASP A N 1
ATOM 1577 C CA . ASP A 1 192 ? 10.656 16.006 -12.401 1.00 88.75 192 ASP A CA 1
ATOM 1578 C C . ASP A 1 192 ? 9.784 17.141 -11.815 1.00 88.75 192 ASP A C 1
ATOM 1580 O O . ASP A 1 192 ? 10.129 18.321 -11.908 1.00 88.75 192 ASP A O 1
ATOM 1584 N N . TRP A 1 193 ? 8.687 16.804 -11.129 1.00 85.50 193 TRP A N 1
ATOM 1585 C CA . TRP A 1 193 ? 7.810 17.784 -10.488 1.00 85.50 193 TRP A CA 1
ATOM 1586 C C . TRP A 1 193 ? 8.577 18.696 -9.509 1.00 85.50 193 TRP A C 1
ATOM 1588 O O . TRP A 1 193 ? 9.417 18.200 -8.745 1.00 85.50 193 TRP A O 1
ATOM 1598 N N . PRO A 1 194 ? 8.272 20.014 -9.468 1.00 87.81 194 PRO A N 1
ATOM 1599 C CA . PRO A 1 194 ? 8.986 21.001 -8.654 1.00 87.81 194 PRO A CA 1
ATOM 1600 C C . PRO A 1 194 ? 8.619 20.888 -7.165 1.00 87.81 194 PRO A C 1
ATOM 1602 O O . PRO A 1 194 ? 7.922 21.728 -6.596 1.00 87.81 194 PRO A O 1
ATOM 1605 N N . CYS A 1 195 ? 9.075 19.817 -6.522 1.00 93.44 195 CYS A N 1
ATOM 1606 C CA . CYS A 1 195 ? 8.907 19.548 -5.101 1.00 93.44 195 CYS A CA 1
ATOM 1607 C C . CYS A 1 195 ? 10.013 18.614 -4.579 1.00 93.44 195 CYS A C 1
ATOM 1609 O O . CYS A 1 195 ? 10.888 18.176 -5.321 1.00 93.44 195 CYS A O 1
ATOM 1611 N N . GLY A 1 196 ? 9.990 18.326 -3.274 1.00 94.56 196 GLY A N 1
ATOM 1612 C CA . GLY A 1 196 ? 10.966 17.427 -2.658 1.00 94.56 196 GLY A CA 1
ATOM 1613 C C . GLY A 1 196 ? 10.817 15.957 -3.086 1.00 94.56 196 GLY A C 1
ATOM 1614 O O . GLY A 1 196 ? 9.749 15.541 -3.532 1.00 94.56 196 GLY A O 1
ATOM 1615 N N . PHE A 1 197 ? 11.850 15.144 -2.843 1.00 95.31 197 PHE A N 1
ATOM 1616 C CA . PHE A 1 197 ? 11.915 13.715 -3.194 1.00 95.31 197 PHE A CA 1
ATOM 1617 C C . PHE A 1 197 ? 10.672 12.922 -2.767 1.00 95.31 197 PHE A C 1
ATOM 1619 O O . PHE A 1 197 ? 10.092 12.196 -3.566 1.00 95.31 197 PHE A O 1
ATOM 1626 N N . GLY A 1 198 ? 10.206 13.096 -1.525 1.00 95.94 198 GLY A N 1
ATOM 1627 C CA . GLY A 1 198 ? 9.019 12.385 -1.035 1.00 95.94 198 GLY A CA 1
ATOM 1628 C C . GLY A 1 198 ? 7.739 12.728 -1.810 1.00 95.94 198 GLY A C 1
ATOM 1629 O O . GLY A 1 198 ? 6.897 11.861 -2.023 1.00 95.94 198 GLY A O 1
ATOM 1630 N N . CYS A 1 199 ? 7.607 13.970 -2.284 1.00 95.94 199 CYS A N 1
ATOM 1631 C CA . CYS A 1 199 ? 6.487 14.384 -3.130 1.00 95.94 199 CYS A CA 1
ATOM 1632 C C . CYS A 1 199 ? 6.578 13.743 -4.525 1.00 95.94 199 CYS A C 1
ATOM 1634 O O . CYS A 1 199 ? 5.581 13.216 -5.015 1.00 95.94 199 CYS A O 1
ATOM 1636 N N . GLN A 1 200 ? 7.773 13.691 -5.117 1.00 95.88 200 GLN A N 1
ATOM 1637 C CA . GLN A 1 200 ? 8.003 13.010 -6.394 1.00 95.88 200 GLN A CA 1
ATOM 1638 C C . GLN A 1 200 ? 7.752 11.497 -6.292 1.00 95.88 200 GLN A C 1
ATOM 1640 O O . GLN A 1 200 ? 7.080 10.922 -7.144 1.00 95.88 200 GLN A O 1
ATOM 1645 N N . LEU A 1 201 ? 8.191 10.847 -5.210 1.00 96.38 201 LEU A N 1
ATOM 1646 C CA . LEU A 1 201 ? 7.937 9.422 -4.983 1.00 96.38 201 LEU A CA 1
ATOM 1647 C C . LEU A 1 201 ? 6.438 9.121 -4.814 1.00 96.38 201 LEU A C 1
ATOM 1649 O O . LEU A 1 201 ? 5.934 8.139 -5.365 1.00 96.38 201 LEU A O 1
ATOM 1653 N N . HIS A 1 202 ? 5.699 9.977 -4.101 1.00 96.88 202 HIS A N 1
ATOM 1654 C CA . HIS A 1 202 ? 4.239 9.876 -4.042 1.00 96.88 202 HIS A CA 1
ATOM 1655 C C . HIS A 1 202 ? 3.585 10.098 -5.410 1.00 96.88 202 HIS A C 1
ATOM 1657 O O . HIS A 1 202 ? 2.605 9.420 -5.710 1.00 96.88 202 HIS A O 1
ATOM 1663 N N . HIS A 1 203 ? 4.123 10.979 -6.260 1.00 96.56 203 HIS A N 1
ATOM 1664 C CA . HIS A 1 203 ? 3.639 11.148 -7.632 1.00 96.56 203 HIS A CA 1
ATOM 1665 C C . HIS A 1 203 ? 3.819 9.870 -8.465 1.00 96.56 203 HIS A C 1
ATOM 1667 O O . HIS A 1 203 ? 2.851 9.389 -9.052 1.00 96.56 203 HIS A O 1
ATOM 1673 N N . VAL A 1 204 ? 5.008 9.256 -8.438 1.00 96.81 204 VAL A N 1
ATOM 1674 C CA . VAL A 1 204 ? 5.263 7.967 -9.110 1.00 96.81 204 VAL A CA 1
ATOM 1675 C C . VAL A 1 204 ? 4.344 6.870 -8.563 1.00 96.81 204 VAL A C 1
ATOM 1677 O O . VAL A 1 204 ? 3.762 6.103 -9.329 1.00 96.81 204 VAL A O 1
ATOM 1680 N N . THR A 1 205 ? 4.141 6.831 -7.244 1.00 97.12 205 THR A N 1
ATOM 1681 C CA . THR A 1 205 ? 3.214 5.886 -6.597 1.00 97.12 205 THR A CA 1
ATOM 1682 C C . THR A 1 205 ? 1.775 6.102 -7.068 1.00 97.12 205 THR A C 1
ATOM 1684 O O . THR A 1 205 ? 1.074 5.142 -7.382 1.00 97.12 205 THR A O 1
ATOM 1687 N N . TYR A 1 206 ? 1.329 7.354 -7.170 1.00 96.62 206 TYR A N 1
ATOM 1688 C CA . TYR A 1 206 ? 0.017 7.694 -7.711 1.00 96.62 206 TYR A CA 1
ATOM 1689 C C . TYR A 1 206 ? -0.124 7.239 -9.170 1.00 96.62 206 TYR A C 1
ATOM 1691 O O . TYR A 1 206 ? -1.097 6.563 -9.506 1.00 96.62 206 TYR A O 1
ATOM 1699 N N . CYS A 1 207 ? 0.869 7.521 -10.020 1.00 97.00 207 CYS A N 1
ATOM 1700 C CA . CYS A 1 207 ? 0.904 7.023 -11.395 1.00 97.00 207 CYS A CA 1
ATOM 1701 C C . CYS A 1 207 ? 0.804 5.490 -11.453 1.00 97.00 207 CYS A C 1
ATOM 1703 O O . CYS A 1 207 ? 0.065 4.959 -12.281 1.00 97.00 207 CYS A O 1
ATOM 1705 N N . LEU A 1 208 ? 1.493 4.776 -10.555 1.00 96.56 208 LEU A N 1
ATOM 1706 C CA . LEU A 1 208 ? 1.442 3.315 -10.464 1.00 96.56 208 LEU A CA 1
ATOM 1707 C C . LEU A 1 208 ? 0.048 2.804 -10.078 1.00 96.56 208 LEU A C 1
ATOM 1709 O O . LEU A 1 208 ? -0.425 1.840 -10.676 1.00 96.56 208 LEU A O 1
ATOM 1713 N N . ILE A 1 209 ? -0.629 3.458 -9.129 1.00 95.44 209 ILE A N 1
ATOM 1714 C CA . ILE A 1 209 ? -2.007 3.120 -8.740 1.00 95.44 209 ILE A CA 1
ATOM 1715 C C . ILE A 1 209 ? -2.957 3.302 -9.930 1.00 95.44 209 ILE A C 1
ATOM 1717 O O . ILE A 1 209 ? -3.766 2.418 -10.206 1.00 95.44 209 ILE A O 1
ATOM 1721 N N . ILE A 1 210 ? -2.836 4.407 -10.673 1.00 94.81 210 ILE A N 1
ATOM 1722 C CA . ILE A 1 210 ? -3.650 4.656 -11.873 1.00 94.81 210 ILE A CA 1
ATOM 1723 C C . ILE A 1 210 ? -3.342 3.638 -12.981 1.00 94.81 210 ILE A C 1
ATOM 1725 O O . ILE A 1 210 ? -4.262 3.121 -13.619 1.00 94.81 210 ILE A O 1
ATOM 1729 N N . ALA A 1 211 ? -2.070 3.308 -13.204 1.00 95.69 211 ALA A N 1
ATOM 1730 C CA . ALA A 1 211 ? -1.650 2.297 -14.173 1.00 95.69 211 ALA A CA 1
ATOM 1731 C C . ALA A 1 211 ? -2.225 0.911 -13.822 1.00 95.69 211 ALA A C 1
ATOM 1733 O O . ALA A 1 211 ? -2.812 0.249 -14.679 1.00 95.69 211 ALA A O 1
ATOM 1734 N N . TYR A 1 212 ? -2.161 0.526 -12.543 1.00 95.06 212 TYR A N 1
ATOM 1735 C CA . TYR A 1 212 ? -2.767 -0.700 -12.026 1.00 95.06 212 TYR A CA 1
ATOM 1736 C C . TYR A 1 212 ? -4.288 -0.714 -12.234 1.00 95.06 212 TYR A C 1
ATOM 1738 O O . TYR A 1 212 ? -4.811 -1.643 -12.846 1.00 95.06 212 TYR A O 1
ATOM 1746 N N . ALA A 1 213 ? -4.990 0.340 -11.805 1.00 92.62 213 ALA A N 1
ATOM 1747 C CA . ALA A 1 213 ? -6.448 0.439 -11.912 1.00 92.62 213 ALA A CA 1
ATOM 1748 C C . ALA A 1 213 ? -6.942 0.422 -13.367 1.00 92.62 213 ALA A C 1
ATOM 1750 O O . ALA A 1 213 ? -8.014 -0.091 -13.662 1.00 92.62 213 ALA A O 1
ATOM 1751 N N . THR A 1 214 ? -6.154 0.957 -14.301 1.00 92.06 214 THR A N 1
ATOM 1752 C CA . THR A 1 214 ? -6.516 0.997 -15.727 1.00 92.06 214 THR A CA 1
ATOM 1753 C C . THR A 1 214 ? -5.976 -0.185 -16.536 1.00 92.06 214 THR A C 1
ATOM 1755 O O . THR A 1 214 ? -6.174 -0.226 -17.756 1.00 92.06 214 THR A O 1
ATOM 1758 N N . ASN A 1 215 ? -5.320 -1.153 -15.881 1.00 94.56 215 ASN A N 1
ATOM 1759 C CA . ASN A 1 215 ? -4.640 -2.291 -16.503 1.00 94.56 215 ASN A CA 1
ATOM 1760 C C . ASN A 1 215 ? -3.709 -1.849 -17.653 1.00 94.56 215 ASN A C 1
ATOM 1762 O O . ASN A 1 215 ? -3.894 -2.217 -18.825 1.00 94.56 215 ASN A O 1
ATOM 1766 N N . ARG A 1 216 ? -2.763 -0.967 -17.313 1.00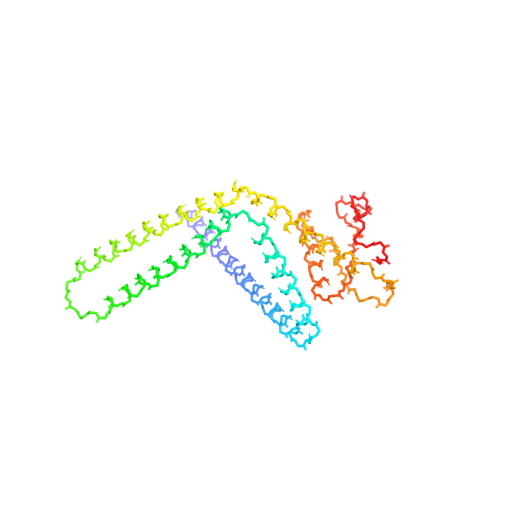 96.25 216 ARG A N 1
ATOM 1767 C CA . ARG A 1 216 ? -1.749 -0.378 -18.197 1.00 96.25 216 ARG A CA 1
ATOM 1768 C C . ARG A 1 216 ? -0.368 -0.480 -17.553 1.00 96.25 216 ARG A C 1
ATOM 1770 O O . ARG A 1 216 ? -0.237 -0.351 -16.341 1.00 96.25 216 ARG A O 1
ATOM 1777 N N . THR A 1 217 ? 0.665 -0.655 -18.368 1.00 98.00 217 THR A N 1
ATOM 1778 C CA . THR A 1 217 ? 2.066 -0.628 -17.925 1.00 98.00 217 THR A CA 1
ATOM 1779 C C . THR A 1 217 ? 2.485 0.810 -17.611 1.00 98.00 217 THR A C 1
ATOM 1781 O O . THR A 1 217 ? 2.127 1.731 -18.350 1.00 98.00 217 THR A O 1
ATOM 1784 N N . LEU A 1 218 ? 3.219 1.020 -16.517 1.00 97.94 218 LEU A N 1
ATOM 1785 C CA . LEU A 1 218 ? 3.743 2.338 -16.166 1.00 97.94 218 LEU A CA 1
ATOM 1786 C C . LEU A 1 218 ? 5.092 2.523 -16.858 1.00 97.94 218 LEU A C 1
ATOM 1788 O O . LEU A 1 218 ? 5.988 1.704 -16.688 1.00 97.94 218 LEU A O 1
ATOM 1792 N N . VAL A 1 219 ? 5.235 3.617 -17.595 1.00 97.38 219 VAL A N 1
ATOM 1793 C CA . VAL A 1 219 ? 6.520 4.078 -18.118 1.00 97.38 219 VAL A CA 1
ATOM 1794 C C . VAL A 1 219 ? 6.903 5.339 -17.363 1.00 97.38 219 VAL A C 1
ATOM 1796 O O . VAL A 1 219 ? 6.128 6.298 -17.323 1.00 97.38 219 VAL A O 1
ATOM 1799 N N . LEU A 1 220 ? 8.070 5.307 -16.725 1.00 97.00 220 LEU A N 1
ATOM 1800 C CA . LEU A 1 220 ? 8.598 6.422 -15.954 1.00 97.00 220 LEU A CA 1
ATOM 1801 C C . LEU A 1 220 ? 9.627 7.174 -16.791 1.00 97.00 220 LEU A C 1
ATOM 1803 O O . LEU A 1 220 ? 10.661 6.622 -17.150 1.00 97.00 220 LEU A O 1
ATOM 1807 N N . ASP A 1 221 ? 9.353 8.445 -17.048 1.00 95.00 221 ASP A N 1
ATOM 1808 C CA . ASP A 1 221 ? 10.338 9.381 -17.560 1.00 95.00 221 ASP A CA 1
ATOM 1809 C C . ASP A 1 221 ? 11.079 10.014 -16.378 1.00 95.00 221 ASP A C 1
ATOM 1811 O O . ASP A 1 221 ? 10.541 10.852 -15.642 1.00 95.00 221 ASP A O 1
ATOM 1815 N N . SER A 1 222 ? 12.312 9.556 -16.173 1.00 94.81 222 SER A N 1
ATOM 1816 C CA . SER A 1 222 ? 13.252 10.125 -15.209 1.00 94.81 222 SER A CA 1
ATOM 1817 C C . SER A 1 222 ? 14.375 10.923 -15.862 1.00 94.81 222 SER A C 1
ATOM 1819 O O . SER A 1 222 ? 15.414 11.142 -15.233 1.00 94.81 222 SER A O 1
ATOM 1821 N N . SER A 1 223 ? 14.201 11.345 -17.118 1.00 89.69 223 SER A N 1
ATOM 1822 C CA . SER A 1 223 ? 15.151 12.255 -17.749 1.00 89.69 223 SER A CA 1
ATOM 1823 C C . SER A 1 223 ? 15.197 13.577 -16.976 1.00 89.69 223 SER A C 1
ATOM 1825 O O . SER A 1 223 ? 14.185 14.074 -16.489 1.00 89.69 223 SER A O 1
ATOM 1827 N N . ASN A 1 224 ? 16.399 14.136 -16.813 1.00 87.12 224 ASN A N 1
ATOM 1828 C CA . ASN A 1 224 ? 16.624 15.400 -16.099 1.00 87.12 224 ASN A CA 1
ATOM 1829 C C . ASN A 1 224 ? 16.107 15.425 -14.648 1.00 87.12 224 ASN A C 1
ATOM 1831 O O . ASN A 1 224 ? 15.748 16.480 -14.125 1.00 87.12 224 ASN A O 1
ATOM 1835 N N . TRP A 1 225 ? 16.076 14.277 -13.971 1.00 94.38 225 TRP A N 1
ATOM 1836 C CA . TRP A 1 225 ? 15.626 14.229 -12.589 1.00 94.38 225 TRP A CA 1
ATOM 1837 C C . TRP A 1 225 ? 16.560 15.018 -11.655 1.00 94.38 225 TRP A C 1
ATOM 1839 O O . TRP A 1 225 ? 17.752 14.736 -11.542 1.00 94.38 225 TRP A O 1
ATOM 1849 N N . ASN A 1 226 ? 15.996 15.987 -10.926 1.00 91.50 226 ASN A N 1
ATOM 1850 C CA . ASN A 1 226 ? 16.742 16.931 -10.078 1.00 91.50 226 ASN A CA 1
ATOM 1851 C C . ASN A 1 226 ? 17.567 16.286 -8.944 1.00 91.50 226 ASN A C 1
ATOM 1853 O O . ASN A 1 226 ? 18.424 16.952 -8.367 1.00 91.50 226 ASN A O 1
ATOM 1857 N N . TYR A 1 227 ? 17.296 15.024 -8.592 1.00 92.62 227 TYR A N 1
ATOM 1858 C CA . TYR A 1 227 ? 18.021 14.294 -7.544 1.00 92.62 227 TYR A CA 1
ATOM 1859 C C . TYR A 1 227 ? 19.127 13.383 -8.079 1.00 92.62 227 TYR A C 1
ATOM 1861 O O . TYR A 1 227 ? 20.076 13.106 -7.348 1.00 92.62 227 TYR A O 1
ATOM 1869 N N . ASN A 1 228 ? 19.021 12.925 -9.328 1.00 93.00 228 ASN A N 1
ATOM 1870 C CA . ASN A 1 228 ? 20.068 12.160 -9.988 1.00 93.00 228 ASN A CA 1
ATOM 1871 C C . ASN A 1 228 ? 19.971 12.323 -11.510 1.00 93.00 228 ASN A C 1
ATOM 1873 O O . ASN A 1 228 ? 18.989 11.913 -12.125 1.00 93.00 228 ASN A O 1
ATOM 1877 N N . SER A 1 229 ? 21.023 12.875 -12.118 1.00 91.12 229 SER A N 1
ATOM 1878 C CA . SER A 1 229 ? 21.104 13.096 -13.563 1.00 91.12 229 SER A CA 1
ATOM 1879 C C . SER A 1 229 ? 21.097 11.810 -14.390 1.00 91.12 229 SER A C 1
ATOM 1881 O O . SER A 1 229 ? 20.708 11.864 -15.553 1.00 91.12 229 SER A O 1
ATOM 1883 N N . GLY A 1 230 ? 21.515 10.672 -13.822 1.00 91.12 230 GLY A N 1
ATOM 1884 C CA . GLY A 1 230 ? 21.405 9.368 -14.487 1.00 91.12 230 GLY A CA 1
ATOM 1885 C C . GLY A 1 230 ? 20.020 8.721 -14.372 1.00 91.12 230 GLY A C 1
ATOM 1886 O O . GLY A 1 230 ? 19.785 7.667 -14.953 1.00 91.12 230 GLY A O 1
ATOM 1887 N N . GLY A 1 231 ? 19.072 9.380 -13.698 1.00 93.50 231 GLY A N 1
ATOM 1888 C CA . GLY A 1 231 ? 17.678 8.954 -13.625 1.00 93.50 231 GLY A CA 1
ATOM 1889 C C . GLY A 1 231 ? 17.383 7.997 -12.472 1.00 93.50 231 GLY A C 1
ATOM 1890 O O . GLY A 1 231 ? 18.119 7.910 -11.486 1.00 93.50 231 GLY A O 1
ATOM 1891 N N . TRP A 1 232 ? 16.237 7.326 -12.569 1.00 95.06 232 TRP A N 1
ATOM 1892 C CA . TRP A 1 232 ? 15.719 6.427 -11.540 1.00 95.06 232 TRP A CA 1
ATOM 1893 C C . TRP A 1 232 ? 16.591 5.174 -11.384 1.00 95.06 232 TRP A C 1
ATOM 1895 O O . TRP A 1 232 ? 16.908 4.769 -10.263 1.00 95.06 232 TRP A O 1
ATOM 1905 N N . GLU A 1 233 ? 17.008 4.593 -12.507 1.00 94.38 233 GLU A N 1
ATOM 1906 C CA . GLU A 1 233 ? 17.696 3.302 -12.588 1.00 94.38 233 GLU A CA 1
ATOM 1907 C C . GLU A 1 233 ? 19.120 3.300 -12.016 1.00 94.38 233 GLU A C 1
ATOM 1909 O O . GLU A 1 233 ? 19.663 2.236 -11.730 1.00 94.38 233 GLU A O 1
ATOM 1914 N N . ASP A 1 234 ? 19.712 4.473 -11.793 1.00 94.88 234 ASP A N 1
ATOM 1915 C CA . ASP A 1 234 ? 21.008 4.602 -11.119 1.00 94.88 234 ASP A CA 1
ATOM 1916 C C . ASP A 1 234 ? 20.931 4.297 -9.613 1.00 94.88 234 ASP A C 1
ATOM 1918 O O . ASP A 1 234 ? 21.941 3.968 -8.988 1.00 94.88 234 ASP A O 1
ATOM 1922 N N . LEU A 1 235 ? 19.747 4.446 -9.005 1.00 94.56 235 LEU A N 1
ATOM 1923 C CA . LEU A 1 235 ? 19.533 4.263 -7.563 1.00 94.56 235 LEU A CA 1
ATOM 1924 C C . LEU A 1 235 ? 18.562 3.125 -7.243 1.00 94.56 235 LEU A C 1
ATOM 1926 O O . LEU A 1 235 ? 18.637 2.538 -6.162 1.00 94.56 235 LEU A O 1
ATOM 1930 N N . PHE A 1 236 ? 17.638 2.829 -8.154 1.00 95.88 236 PHE A N 1
ATOM 1931 C CA . PHE A 1 236 ? 16.554 1.880 -7.945 1.00 95.88 236 PHE A CA 1
ATOM 1932 C C . PHE A 1 236 ? 16.446 0.892 -9.101 1.00 95.88 236 PHE A C 1
ATOM 1934 O O . PHE A 1 236 ? 16.845 1.164 -10.225 1.00 95.88 236 PHE A O 1
ATOM 1941 N N . GLU A 1 237 ? 15.832 -0.260 -8.841 1.00 95.31 237 GLU A N 1
ATOM 1942 C CA . GLU A 1 237 ? 15.4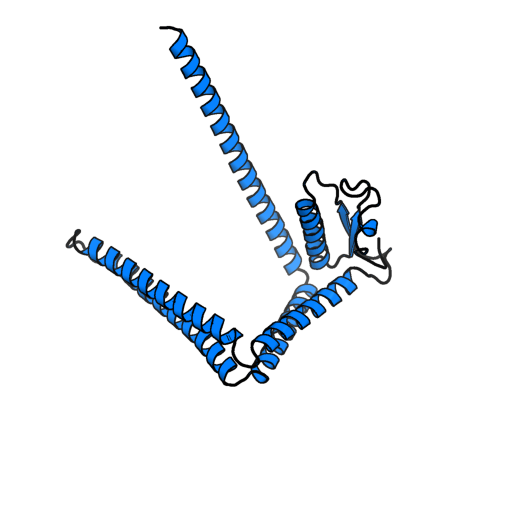86 -1.188 -9.914 1.00 95.31 237 GLU A CA 1
ATOM 1943 C C . GLU A 1 237 ? 14.475 -0.546 -10.886 1.00 95.31 237 GLU A C 1
ATOM 1945 O O . GLU A 1 237 ? 13.578 0.198 -10.456 1.00 95.31 237 GLU A O 1
ATOM 1950 N N . PRO A 1 238 ? 14.568 -0.858 -12.189 1.00 94.81 238 PRO A N 1
ATOM 1951 C CA . PRO A 1 238 ? 13.611 -0.391 -13.176 1.00 94.81 238 PRO A CA 1
ATOM 1952 C C . PRO A 1 238 ? 12.213 -0.920 -12.844 1.00 94.81 238 PRO A C 1
ATOM 1954 O O . PRO A 1 238 ? 12.038 -2.082 -12.464 1.00 94.81 238 PRO A O 1
ATOM 1957 N N . LEU A 1 239 ? 11.194 -0.083 -13.052 1.00 94.81 239 LEU A N 1
ATOM 1958 C CA . LEU A 1 239 ? 9.797 -0.457 -12.790 1.00 94.81 239 LEU A CA 1
ATOM 1959 C C . LEU A 1 239 ? 9.319 -1.614 -13.681 1.00 94.81 239 LEU A C 1
ATOM 1961 O O . LEU A 1 239 ? 8.441 -2.382 -13.287 1.00 94.81 239 LEU A O 1
ATOM 1965 N N . SER A 1 240 ? 9.940 -1.766 -14.853 1.00 96.75 240 SER A N 1
ATOM 1966 C CA . SER A 1 240 ? 9.716 -2.862 -15.789 1.00 96.75 240 SER A CA 1
ATOM 1967 C C . SER A 1 240 ? 11.029 -3.397 -16.363 1.00 96.75 240 SER A C 1
ATOM 1969 O O . SER A 1 240 ? 11.957 -2.655 -16.706 1.00 96.75 240 SER A O 1
ATOM 1971 N N . ARG A 1 241 ? 11.097 -4.720 -16.520 1.00 95.81 241 ARG A N 1
ATOM 1972 C CA . ARG A 1 241 ? 12.197 -5.419 -17.193 1.00 95.81 241 ARG A CA 1
ATOM 1973 C C . ARG A 1 241 ? 11.982 -5.538 -18.699 1.00 95.81 241 ARG A C 1
ATOM 1975 O O . ARG A 1 241 ? 12.968 -5.703 -19.408 1.00 95.81 241 ARG A O 1
ATOM 1982 N N . THR A 1 242 ? 10.740 -5.464 -19.182 1.00 96.00 242 THR A N 1
ATOM 1983 C CA . THR A 1 242 ? 10.404 -5.718 -20.595 1.00 96.00 242 THR A CA 1
ATOM 1984 C C . THR A 1 242 ? 9.850 -4.504 -21.337 1.00 96.00 242 THR A C 1
ATOM 1986 O O . THR A 1 242 ? 9.747 -4.560 -22.560 1.00 96.00 242 THR A O 1
ATOM 1989 N N . CYS A 1 243 ? 9.488 -3.416 -20.646 1.00 95.31 243 CYS A N 1
ATOM 1990 C CA . CYS A 1 243 ? 8.846 -2.266 -21.279 1.00 95.31 243 CYS A CA 1
ATOM 1991 C C . CYS A 1 243 ? 9.199 -0.936 -20.599 1.00 95.31 243 CYS A C 1
ATOM 1993 O O . CYS A 1 243 ? 8.734 -0.667 -19.494 1.00 95.31 243 CYS A O 1
ATOM 1995 N N . ARG A 1 244 ? 10.017 -0.116 -21.267 1.00 90.31 244 ARG A N 1
ATOM 1996 C CA . ARG A 1 244 ? 10.494 1.198 -20.808 1.00 90.31 244 ARG A CA 1
ATOM 1997 C C . ARG A 1 244 ? 10.301 2.236 -21.903 1.00 90.31 244 ARG A C 1
ATOM 1999 O O . ARG A 1 244 ? 10.336 1.830 -23.087 1.00 90.31 244 ARG A O 1
#

Foldseek 3Di:
DPPVVVVVVVVVVVVVVVVVVVVVVVVVVVVVVVVVVVVVVVVVVVLVVPVVNVVVVVVVVVVVVVLVVVLLVVDDPVLVVLVVVLVVLVVVLVVVVVVLVVVVVVLVVDDDDDPPVSVVVVVVSVVVNVVVVVVSVVVSVVSVVVSCVPPSNVVSVVVVVVVVVVVVVVLLQDLQEDPDQVPFAEDEFEQQPPDDPVVSVVSLVVSSVVCSSVSGHYDYDQPPRPVDNVGDVVPDPDSYPHYD

Secondary structure (DSSP, 8-state):
--HHHHHHHHHHHHHHHHHHHHHHHHHHHHHHHHHHHHHHHHHHHHHTT-HHHHHHHHHHHHHHHHHHHHHHHHS-HHHHHHHHHHHHHHHHHHHHHHHHHHHHHHGGGS-S--TTHHHHHHHHHHHHHHHHHHHHHHHHHHHHHHHHHSTTHHHHHHHHHHHHHHHHHHHHHHHHS-S-TTTS-EEEEE---SS-HHHHHHHHHHHHHHHHHTT-EEEEE-TT-TT-TT-STTTS--S-SS--